Protein AF-A0A316BB80-F1 (afdb_monomer_lite)

Sequence (221 aa):
MFATNPPDEKNSLDGKNSLDEKKSPVTSAFQFRKKRPWKSSCKPVPKMHRQDFELLECNRALTLTGMSWIGNASLWRMGRKNRIGVFAGEQARSNVDSERCQWAIKMGARRQCLVGTFFTRAEQEILRLHLRHGGRAIWLLGRSFPKGFNTDCAKAIYENRLLVVSCFWKSRWGYSTYRYCTQLVSMCAASLVFWSIGENQCTAAVYRKAMAYGIPVALHS

Radius of gyration: 28.87 Å; chains: 1; bounding box: 77×98×39 Å

Foldseek 3Di:
DDDDDDDDDDDDDDDDDDDDDDDDDDPDPPPPPPDDPPPPPPPPDPPDDLVNVVVVQPPCQPDLPLKDKAAACVLSVVGQAQEEEEDEDPPDDPVLLVVLLVVLLVQLLVQGEYEYCCPDPSSVSSVQNSLVSNHAYEHEHLEDDDPDDPPSQVVCRVVRRYMYIYNYHHHDHDPVSRLVSLVVSLVRHQEYEYSDEDPDPSPVVSVVVCVVSVRHYHYHD

Secondary structure (DSSP, 8-state):
------------------------------------------PPPP---HHHHHHHTTT-PPP-TT-EEEE-THHHHS-GGGEEEEE--S---HHHHHHHHHHHHHHHHTT-EEEE---SHHHHHHHHHHHHTT-EEEEEESSSPPS---HHHHHHHHTT-EEEEE----SS--HHHHHHHHHHHHHH-SEEEES-SSS-HHHHHHHHHHHHTT--EEE--

pLDDT: mean 78.37, std 22.59, range [35.31, 98.38]

Structure (mmCIF, N/CA/C/O backbone):
data_AF-A0A316BB80-F1
#
_entry.id   AF-A0A316BB80-F1
#
loop_
_atom_site.group_PDB
_atom_site.id
_atom_site.type_symbol
_atom_site.label_atom_id
_atom_site.label_alt_id
_atom_site.label_comp_id
_atom_site.label_asym_id
_atom_site.label_entity_id
_atom_site.label_seq_id
_atom_site.pdbx_PDB_ins_code
_atom_site.Cartn_x
_atom_site.Cartn_y
_atom_site.Cartn_z
_atom_site.occupancy
_atom_site.B_iso_or_equiv
_atom_site.auth_seq_id
_atom_site.auth_comp_id
_atom_site.auth_asym_id
_atom_site.auth_atom_id
_atom_site.pdbx_PDB_model_num
ATOM 1 N N . MET A 1 1 ? 20.687 69.355 -12.620 1.00 43.12 1 MET A N 1
ATOM 2 C CA . MET A 1 1 ? 21.472 69.886 -11.488 1.00 43.12 1 MET A CA 1
ATOM 3 C C . MET A 1 1 ? 22.697 69.006 -11.331 1.00 43.12 1 MET A C 1
ATOM 5 O O . MET A 1 1 ? 22.547 67.801 -11.187 1.00 43.12 1 MET A O 1
ATOM 9 N N . PHE A 1 2 ? 23.869 69.611 -11.499 1.00 38.78 2 PHE A N 1
ATOM 10 C CA . PHE A 1 2 ? 25.199 69.016 -11.361 1.00 38.78 2 PHE A CA 1
ATOM 11 C C . PHE A 1 2 ? 25.675 69.102 -9.903 1.00 38.78 2 PHE A C 1
ATOM 13 O O . PHE A 1 2 ? 25.360 70.095 -9.253 1.00 38.78 2 PHE A O 1
ATOM 20 N N . ALA A 1 3 ? 26.464 68.120 -9.451 1.00 39.84 3 ALA A N 1
ATOM 21 C CA . ALA A 1 3 ? 27.561 68.243 -8.470 1.00 39.84 3 ALA A CA 1
ATOM 22 C C . ALA A 1 3 ? 28.237 66.852 -8.334 1.00 39.84 3 ALA A C 1
ATOM 24 O O . ALA A 1 3 ? 27.588 65.908 -7.899 1.00 39.84 3 ALA A O 1
ATOM 25 N N . THR A 1 4 ? 29.365 66.568 -9.000 1.00 45.28 4 THR A N 1
ATOM 26 C CA . THR A 1 4 ? 30.777 66.807 -8.589 1.00 45.28 4 THR A CA 1
ATOM 27 C C . THR A 1 4 ? 31.292 65.899 -7.455 1.00 45.28 4 THR A C 1
ATOM 29 O O . THR A 1 4 ? 31.125 66.216 -6.287 1.00 45.28 4 THR A O 1
ATOM 32 N N . ASN A 1 5 ? 31.841 64.739 -7.847 1.00 35.31 5 ASN A N 1
ATOM 33 C CA . ASN A 1 5 ? 33.214 64.197 -7.687 1.00 35.31 5 ASN A CA 1
ATOM 34 C C . ASN A 1 5 ? 34.194 64.636 -6.542 1.00 35.31 5 ASN A C 1
ATOM 36 O O . ASN A 1 5 ? 34.016 65.701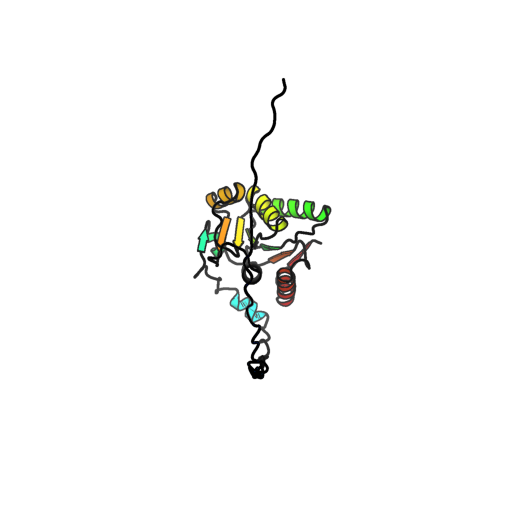 -5.965 1.00 35.31 5 ASN A O 1
ATOM 40 N N . PRO A 1 6 ? 35.236 63.792 -6.265 1.00 71.19 6 PRO A N 1
ATOM 41 C CA . PRO A 1 6 ? 35.902 63.458 -4.976 1.00 71.19 6 PRO A CA 1
ATOM 42 C C . PRO A 1 6 ? 37.197 64.301 -4.741 1.00 71.19 6 PRO A C 1
ATOM 44 O O . PRO A 1 6 ? 37.220 65.361 -5.369 1.00 71.19 6 PRO A O 1
ATOM 47 N N . PRO A 1 7 ? 38.244 63.986 -3.907 1.00 64.19 7 PRO A N 1
ATOM 48 C CA . PRO A 1 7 ? 39.138 62.782 -3.838 1.00 64.19 7 PRO A CA 1
ATOM 49 C C . PRO A 1 7 ? 39.578 62.436 -2.366 1.00 64.19 7 PRO A C 1
ATOM 51 O O . PRO A 1 7 ? 38.964 62.944 -1.438 1.00 64.19 7 PRO A O 1
ATOM 54 N N . ASP A 1 8 ? 40.404 61.437 -2.006 1.00 44.16 8 ASP A N 1
ATOM 55 C CA . ASP A 1 8 ? 41.879 61.295 -2.107 1.00 44.16 8 ASP A CA 1
ATOM 56 C C . ASP A 1 8 ? 42.261 59.845 -1.696 1.00 44.16 8 ASP A C 1
ATOM 58 O O . ASP A 1 8 ? 41.634 59.283 -0.802 1.00 44.16 8 ASP A O 1
ATOM 62 N N . GLU A 1 9 ? 43.101 59.058 -2.380 1.00 44.47 9 GLU A N 1
ATOM 63 C CA . GLU A 1 9 ? 44.535 59.141 -2.740 1.00 44.47 9 GLU A CA 1
ATOM 64 C C . GLU A 1 9 ? 45.534 58.636 -1.665 1.00 44.47 9 GLU A C 1
ATOM 66 O O . GLU A 1 9 ? 45.522 59.084 -0.524 1.00 44.47 9 GLU A O 1
ATOM 71 N N . LYS A 1 10 ? 46.476 57.790 -2.143 1.00 41.59 10 LYS A N 1
ATOM 72 C CA . LYS A 1 10 ? 47.837 57.468 -1.631 1.00 41.59 10 LYS A CA 1
ATOM 73 C C . LYS A 1 10 ? 47.915 56.448 -0.482 1.00 41.59 10 LYS A C 1
ATOM 75 O O . LYS A 1 10 ? 47.310 56.631 0.560 1.00 41.59 10 LYS A O 1
ATOM 80 N N . ASN A 1 11 ? 48.590 55.297 -0.595 1.00 38.69 11 ASN A N 1
ATOM 81 C CA . ASN A 1 11 ? 50.012 54.953 -0.871 1.00 38.69 11 ASN A CA 1
ATOM 82 C C . ASN A 1 11 ? 50.385 53.978 0.284 1.00 38.69 11 ASN A C 1
ATOM 84 O O . ASN A 1 11 ? 49.814 54.096 1.358 1.00 38.69 11 ASN A O 1
ATOM 88 N N . SER A 1 12 ? 51.313 53.027 0.268 1.00 39.22 12 SER A N 1
ATOM 89 C CA . SER A 1 12 ? 52.274 52.473 -0.680 1.00 39.22 12 SER A CA 1
ATOM 90 C C . SER A 1 12 ? 53.026 51.335 0.051 1.00 39.22 12 SER A C 1
ATOM 92 O O . SER A 1 12 ? 53.011 51.302 1.279 1.00 39.22 12 SER A O 1
ATOM 94 N N . LEU A 1 13 ? 53.800 50.557 -0.711 1.00 42.62 13 LEU A N 1
ATOM 95 C CA . LEU A 1 13 ? 55.063 49.889 -0.338 1.00 42.62 13 LEU A CA 1
ATOM 96 C C . LEU A 1 13 ? 55.043 48.572 0.474 1.00 42.62 13 LEU A C 1
ATOM 98 O O . LEU A 1 13 ? 54.680 48.507 1.641 1.00 42.62 13 LEU A O 1
ATOM 102 N N . ASP A 1 14 ? 55.579 47.564 -0.220 1.00 39.38 14 ASP A N 1
ATOM 103 C CA . ASP A 1 14 ? 56.682 46.672 0.153 1.00 39.38 14 ASP A CA 1
ATOM 104 C C . ASP A 1 14 ? 56.599 45.765 1.386 1.00 39.38 14 ASP A C 1
ATOM 106 O O . ASP A 1 14 ? 56.625 46.176 2.540 1.00 39.38 14 ASP A O 1
ATOM 110 N N . GLY A 1 15 ? 56.700 44.464 1.099 1.00 40.84 15 GLY A N 1
ATOM 111 C CA . GLY A 1 15 ? 56.991 43.424 2.077 1.00 40.84 15 GLY A CA 1
ATOM 112 C C . GLY A 1 15 ? 57.358 42.107 1.402 1.00 40.84 15 GLY A C 1
ATOM 113 O O . GLY A 1 15 ? 56.542 41.194 1.323 1.00 40.84 15 GLY A O 1
ATOM 114 N N . LYS A 1 16 ? 58.596 42.011 0.900 1.00 42.38 16 LYS A N 1
ATOM 115 C CA . LYS A 1 16 ? 59.252 40.735 0.573 1.00 42.38 16 LYS A CA 1
ATOM 116 C C . LYS A 1 16 ? 59.253 39.850 1.820 1.00 42.38 16 LYS A C 1
ATOM 118 O O . LYS A 1 16 ? 59.685 40.315 2.866 1.00 42.38 16 LYS A O 1
ATOM 123 N N . ASN A 1 17 ? 58.887 38.576 1.690 1.00 41.69 17 ASN A N 1
ATOM 124 C CA . ASN A 1 17 ? 59.481 37.527 2.514 1.00 41.69 17 ASN A CA 1
ATOM 125 C C . ASN A 1 17 ? 59.495 36.189 1.773 1.00 41.69 17 ASN A C 1
ATOM 127 O O . ASN A 1 17 ? 58.464 35.607 1.441 1.00 41.69 17 ASN A O 1
ATOM 131 N N . SER A 1 18 ? 60.722 35.751 1.511 1.00 45.72 18 SER A N 1
ATOM 132 C CA . SER A 1 18 ? 61.126 34.410 1.123 1.00 45.72 18 SER A CA 1
ATOM 133 C C . SER A 1 18 ? 60.758 33.406 2.209 1.00 45.72 18 SER A C 1
ATOM 135 O O . SER A 1 18 ? 61.084 33.621 3.377 1.00 45.72 18 SER A O 1
ATOM 137 N N . LEU A 1 19 ? 60.166 32.280 1.823 1.00 46.25 19 LEU A N 1
ATOM 138 C CA . LEU A 1 19 ? 60.106 31.090 2.663 1.00 46.25 19 LEU A CA 1
ATOM 139 C C . LEU A 1 19 ? 60.453 29.875 1.810 1.00 46.25 19 LEU A C 1
ATOM 141 O O . LEU A 1 19 ? 59.775 29.548 0.838 1.00 46.25 19 LEU A O 1
ATOM 145 N N . ASP A 1 20 ? 61.573 29.276 2.195 1.00 41.78 20 ASP A N 1
ATOM 146 C CA . ASP A 1 20 ? 62.220 28.130 1.588 1.00 41.78 20 ASP A CA 1
ATOM 147 C C . ASP A 1 20 ? 61.310 26.896 1.537 1.00 41.78 20 ASP A C 1
ATOM 149 O O . ASP A 1 20 ? 60.813 26.403 2.554 1.00 41.78 20 ASP A O 1
ATOM 153 N N . GLU A 1 21 ? 61.173 26.327 0.340 1.00 41.81 21 GLU A N 1
ATOM 154 C CA . GLU A 1 21 ? 60.704 24.961 0.131 1.00 41.81 21 GLU A CA 1
ATOM 155 C C . GLU A 1 21 ? 61.782 23.968 0.605 1.00 41.81 21 GLU A C 1
ATOM 157 O O . GLU A 1 21 ? 62.697 23.604 -0.132 1.00 41.81 21 GLU A O 1
ATOM 162 N N . LYS A 1 22 ? 61.651 23.454 1.832 1.00 41.12 22 LYS A N 1
ATOM 163 C CA . LYS A 1 22 ? 62.273 22.182 2.238 1.00 41.12 22 LYS A CA 1
ATOM 164 C C . LYS A 1 22 ? 61.223 21.071 2.212 1.00 41.12 22 LYS A C 1
ATOM 166 O O . LYS A 1 22 ? 60.573 20.789 3.214 1.00 41.12 22 LYS A O 1
ATOM 171 N N . LYS A 1 23 ? 61.071 20.416 1.057 1.00 40.66 23 LYS A N 1
ATOM 172 C CA . LYS A 1 23 ? 60.400 19.110 0.944 1.00 40.66 23 LYS A CA 1
ATOM 173 C C . LYS A 1 23 ? 61.404 18.003 1.263 1.00 40.66 23 LYS A C 1
ATOM 175 O O . LYS A 1 23 ? 62.216 17.625 0.426 1.00 40.66 23 LYS A O 1
ATOM 180 N N . SER A 1 24 ? 61.339 17.475 2.478 1.00 42.97 24 SER A N 1
ATOM 181 C CA . SER A 1 24 ? 61.897 16.170 2.832 1.00 42.97 24 SER A CA 1
ATOM 182 C C . SER A 1 24 ? 60.957 15.056 2.337 1.00 42.97 24 SER A C 1
ATOM 184 O O . SER A 1 24 ? 59.744 15.146 2.545 1.00 42.97 24 SER A O 1
ATOM 186 N N . PRO A 1 25 ? 61.458 13.989 1.687 1.00 41.28 25 PRO A N 1
ATOM 187 C CA . PRO A 1 25 ? 60.626 12.857 1.312 1.00 41.28 25 PRO A CA 1
ATOM 188 C C . PRO A 1 25 ? 60.468 11.932 2.524 1.00 41.28 25 PRO A C 1
ATOM 190 O O . PRO A 1 25 ? 61.385 11.199 2.887 1.00 41.28 25 PRO A O 1
ATOM 193 N N . VAL A 1 26 ? 59.296 11.953 3.162 1.00 43.31 26 VAL A N 1
ATOM 194 C CA . VAL A 1 26 ? 58.910 10.892 4.100 1.00 43.31 26 VAL A CA 1
ATOM 195 C C . VAL A 1 26 ? 58.380 9.720 3.283 1.00 43.31 26 VAL A C 1
ATOM 197 O O . VAL A 1 26 ? 57.235 9.693 2.831 1.00 43.31 26 VAL A O 1
ATOM 200 N N . THR A 1 27 ? 59.248 8.736 3.092 1.00 44.84 27 THR A N 1
ATOM 201 C CA . THR A 1 27 ? 58.945 7.392 2.606 1.00 44.84 27 THR A CA 1
ATOM 202 C C . THR A 1 27 ? 58.021 6.697 3.613 1.00 44.84 27 THR A C 1
ATOM 204 O O . THR A 1 27 ? 58.472 6.019 4.532 1.00 44.84 27 THR A O 1
ATOM 207 N N . SER A 1 28 ? 56.702 6.862 3.468 1.00 43.31 28 SER A N 1
ATOM 208 C CA . SER A 1 28 ? 55.741 5.983 4.143 1.00 43.31 28 SER A CA 1
ATOM 209 C C . SER A 1 28 ? 55.508 4.756 3.263 1.00 43.31 28 SER A C 1
ATOM 211 O O . SER A 1 28 ? 54.858 4.802 2.218 1.00 43.31 28 SER A O 1
ATOM 213 N N . ALA A 1 29 ? 56.116 3.642 3.661 1.00 41.56 29 ALA A N 1
ATOM 214 C CA . ALA A 1 29 ? 55.850 2.341 3.078 1.00 41.56 29 ALA A CA 1
ATOM 215 C C . ALA A 1 29 ? 54.386 1.968 3.363 1.00 41.56 29 ALA A C 1
ATOM 217 O O . ALA A 1 29 ? 54.036 1.514 4.454 1.00 41.56 29 ALA A O 1
ATOM 218 N N . PHE A 1 30 ? 53.517 2.175 2.372 1.00 39.50 30 PHE A N 1
ATOM 219 C CA . PHE A 1 30 ? 52.158 1.646 2.352 1.00 39.50 30 PHE A CA 1
ATOM 220 C C . PHE A 1 30 ? 52.239 0.114 2.323 1.00 39.50 30 PHE A C 1
ATOM 222 O O . PHE A 1 30 ? 52.341 -0.516 1.270 1.00 39.50 30 PHE A O 1
ATOM 229 N N . GLN A 1 31 ? 52.215 -0.508 3.502 1.00 43.34 31 GLN A N 1
ATOM 230 C CA . GLN A 1 31 ? 52.018 -1.945 3.618 1.00 43.34 31 GLN A CA 1
ATOM 231 C C . GLN A 1 31 ? 50.625 -2.284 3.079 1.00 43.34 31 GLN A C 1
ATOM 233 O O . GLN A 1 31 ? 49.603 -2.070 3.735 1.00 43.34 31 GLN A O 1
ATOM 238 N N . PHE A 1 32 ? 50.590 -2.833 1.866 1.00 41.69 32 PHE A N 1
ATOM 239 C CA . PHE A 1 32 ? 49.432 -3.511 1.298 1.00 41.69 32 PHE A CA 1
ATOM 240 C C . PHE A 1 32 ? 48.991 -4.628 2.257 1.00 41.69 32 PHE A C 1
ATOM 242 O O . PHE A 1 32 ? 49.492 -5.754 2.222 1.00 41.69 32 PHE A O 1
ATOM 249 N N . ARG A 1 33 ? 48.022 -4.334 3.132 1.00 46.16 33 ARG A N 1
ATOM 250 C CA . ARG A 1 33 ? 47.279 -5.370 3.854 1.00 46.16 33 ARG A CA 1
ATOM 251 C C . ARG A 1 33 ? 46.564 -6.223 2.810 1.00 46.16 33 ARG A C 1
ATOM 253 O O . ARG A 1 33 ? 45.557 -5.805 2.239 1.00 46.16 33 ARG A O 1
ATOM 260 N N . LYS A 1 34 ? 47.095 -7.424 2.564 1.00 45.09 34 LYS A N 1
ATOM 261 C CA . LYS A 1 34 ? 46.459 -8.475 1.760 1.00 45.09 34 LYS A CA 1
ATOM 262 C C . LYS A 1 34 ? 45.016 -8.651 2.248 1.00 45.09 34 LYS A C 1
ATOM 264 O O . LYS A 1 34 ? 44.783 -9.144 3.353 1.00 45.09 34 LYS A O 1
ATOM 269 N N . LYS A 1 35 ? 44.044 -8.208 1.441 1.00 47.38 35 LYS A N 1
ATOM 270 C CA . LYS A 1 35 ? 42.618 -8.451 1.679 1.00 47.38 35 LYS A CA 1
ATOM 271 C C . LYS A 1 35 ? 42.420 -9.964 1.709 1.00 47.38 35 LYS A C 1
ATOM 273 O O . LYS A 1 35 ? 42.640 -10.632 0.702 1.00 47.38 35 LYS A O 1
ATOM 278 N N . ARG A 1 36 ? 42.041 -10.513 2.867 1.00 44.31 36 ARG A N 1
ATOM 279 C CA . ARG A 1 36 ? 41.636 -11.919 2.955 1.00 44.31 36 ARG A CA 1
ATOM 280 C C . ARG A 1 36 ? 40.423 -12.104 2.033 1.00 44.31 36 ARG A C 1
ATOM 282 O O . ARG A 1 36 ? 39.475 -11.325 2.165 1.00 44.31 36 ARG A O 1
ATOM 289 N N . PRO A 1 37 ? 40.427 -13.078 1.110 1.00 44.72 37 PRO A N 1
ATOM 290 C CA . PRO A 1 37 ? 39.260 -13.352 0.290 1.00 44.72 37 PRO A CA 1
ATOM 291 C C . PRO A 1 37 ? 38.105 -13.739 1.213 1.00 44.72 37 PRO A C 1
ATOM 293 O O . PRO A 1 37 ? 38.228 -14.640 2.047 1.00 44.72 37 PRO A O 1
ATOM 296 N N . TRP A 1 38 ? 36.994 -13.015 1.094 1.00 42.03 38 TRP A N 1
ATOM 297 C CA . TRP A 1 38 ? 35.756 -13.323 1.795 1.00 42.03 38 TRP A CA 1
ATOM 298 C C . TRP A 1 38 ? 35.252 -14.660 1.239 1.00 42.03 38 TRP A C 1
ATOM 300 O O . TRP A 1 38 ? 34.660 -14.717 0.163 1.00 42.03 38 TRP A O 1
ATOM 310 N N . LYS A 1 39 ? 35.548 -15.763 1.936 1.00 43.81 39 LYS A N 1
ATOM 311 C CA . LYS A 1 39 ? 34.924 -17.058 1.661 1.00 43.81 39 LYS A CA 1
ATOM 312 C C . LYS A 1 39 ? 33.457 -16.935 2.063 1.00 43.81 39 LYS A C 1
ATOM 314 O O . LYS A 1 39 ? 33.102 -17.133 3.221 1.00 43.81 39 LYS A O 1
ATOM 319 N N . SER A 1 40 ? 32.620 -16.561 1.097 1.00 50.00 40 SER A N 1
ATOM 320 C CA . SER A 1 40 ? 31.177 -16.756 1.175 1.00 50.00 40 SER A CA 1
ATOM 321 C C . SER A 1 40 ? 30.943 -18.222 1.514 1.00 50.00 40 SER A C 1
ATOM 323 O O . SER A 1 40 ? 31.221 -19.101 0.696 1.00 50.00 40 SER A O 1
ATOM 325 N N . SER A 1 41 ? 30.476 -18.504 2.730 1.00 42.66 41 SER A N 1
ATOM 326 C CA . SER A 1 41 ? 29.907 -19.813 3.019 1.00 42.66 41 SER A CA 1
ATOM 327 C C . SER A 1 41 ? 28.598 -19.895 2.239 1.00 42.66 41 SER A C 1
ATOM 329 O O . SER A 1 41 ? 27.531 -19.533 2.729 1.00 42.66 41 SER A O 1
ATOM 331 N N . CYS A 1 42 ? 28.689 -20.313 0.976 1.00 43.88 42 CYS A N 1
ATOM 332 C CA . CYS A 1 42 ? 27.548 -20.746 0.187 1.00 43.88 42 CYS A CA 1
ATOM 333 C C . CYS A 1 42 ? 27.027 -22.042 0.813 1.00 43.88 42 CYS A C 1
ATOM 335 O O . CYS A 1 42 ? 27.189 -23.126 0.261 1.00 43.88 42 CYS A O 1
ATOM 337 N N . LYS A 1 43 ? 26.442 -21.945 2.012 1.00 37.19 43 LYS A N 1
ATOM 338 C CA . LYS A 1 43 ? 25.550 -22.986 2.494 1.00 37.19 43 LYS A CA 1
ATOM 339 C C . LYS A 1 43 ? 24.401 -23.031 1.484 1.00 37.19 43 LYS A C 1
ATOM 341 O O . LYS A 1 43 ? 23.842 -21.968 1.192 1.00 37.19 43 LYS A O 1
ATOM 346 N N . PRO A 1 44 ? 24.078 -24.198 0.904 1.00 42.16 44 PRO A N 1
ATOM 347 C CA . PRO A 1 44 ? 22.926 -24.307 0.027 1.00 42.16 44 PRO A CA 1
ATOM 348 C C . PRO A 1 44 ? 21.705 -23.812 0.800 1.00 42.16 44 PRO A C 1
ATOM 350 O O . PRO A 1 44 ? 21.464 -24.232 1.933 1.00 42.16 44 PRO A O 1
ATOM 353 N N . VAL A 1 45 ? 20.981 -22.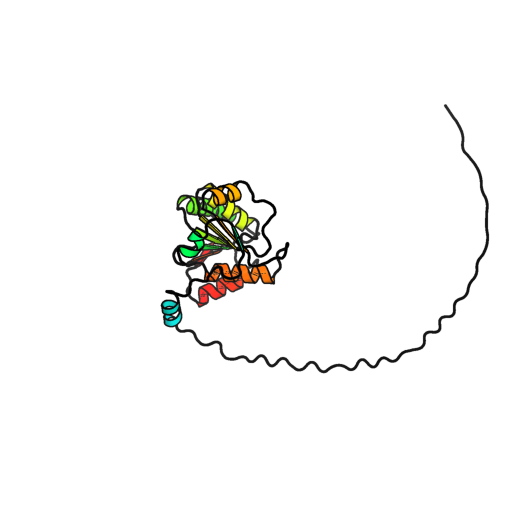859 0.210 1.00 47.03 45 VAL A N 1
ATOM 354 C CA . VAL A 1 45 ? 19.704 -22.402 0.758 1.00 47.03 45 VAL A CA 1
ATOM 355 C C . VAL A 1 45 ? 18.820 -23.647 0.851 1.00 47.03 45 VAL A C 1
ATOM 357 O O . VAL A 1 45 ? 18.670 -24.326 -0.170 1.00 47.03 45 VAL A O 1
ATOM 360 N N . PRO A 1 46 ? 18.287 -23.994 2.036 1.00 42.47 46 PRO A N 1
ATOM 361 C CA . PRO A 1 46 ? 17.415 -25.148 2.172 1.00 42.47 46 PRO A CA 1
ATOM 362 C C . PRO A 1 46 ? 16.303 -25.055 1.129 1.00 42.47 46 PRO A C 1
ATOM 364 O O . PRO A 1 46 ? 15.653 -24.013 1.010 1.00 42.47 46 PRO A O 1
ATOM 367 N N . LYS A 1 47 ? 16.112 -26.120 0.345 1.00 46.44 47 LYS A N 1
ATOM 368 C CA . LYS A 1 47 ? 14.952 -26.238 -0.540 1.00 46.44 47 LYS A CA 1
ATOM 369 C C . LYS A 1 47 ? 13.725 -26.343 0.362 1.00 46.44 47 LYS A C 1
ATOM 371 O O . LYS A 1 47 ? 13.403 -27.423 0.838 1.00 46.44 47 LYS A O 1
ATOM 376 N N . MET A 1 48 ? 13.107 -25.204 0.665 1.00 38.88 48 MET A N 1
ATOM 377 C CA . MET A 1 48 ? 11.860 -25.157 1.422 1.00 38.88 48 MET A CA 1
ATOM 378 C C . MET A 1 48 ? 10.780 -25.862 0.606 1.00 38.88 48 MET A C 1
ATOM 380 O O . MET A 1 48 ? 10.511 -25.466 -0.532 1.00 38.88 48 MET A O 1
ATOM 384 N N . HIS A 1 49 ? 10.182 -26.908 1.173 1.00 46.16 49 HIS A N 1
ATOM 385 C CA . HIS A 1 49 ? 9.055 -27.577 0.547 1.00 46.16 49 HIS A CA 1
ATOM 386 C C . HIS A 1 49 ? 7.820 -26.673 0.636 1.00 46.16 49 HIS A C 1
ATOM 388 O O . HIS A 1 49 ? 7.606 -25.963 1.615 1.00 46.16 49 HIS A O 1
ATOM 394 N N . ARG A 1 50 ? 6.974 -26.703 -0.400 1.00 47.22 50 ARG A N 1
ATOM 395 C CA . ARG A 1 50 ? 5.716 -25.935 -0.475 1.00 47.22 50 ARG A CA 1
ATOM 396 C C . ARG A 1 50 ? 4.811 -26.156 0.750 1.00 47.22 50 ARG A C 1
ATOM 398 O O . ARG A 1 50 ? 4.164 -25.221 1.205 1.00 47.22 50 ARG A O 1
ATOM 405 N N . GLN A 1 51 ? 4.841 -27.362 1.317 1.00 42.38 51 GLN A N 1
ATOM 406 C CA . GLN A 1 51 ? 4.100 -27.730 2.527 1.00 42.38 51 GLN A CA 1
ATOM 407 C C . GLN A 1 51 ? 4.628 -27.032 3.791 1.00 42.38 51 GLN A C 1
ATOM 409 O O . GLN A 1 51 ? 3.837 -26.684 4.664 1.00 42.38 51 GLN A O 1
ATOM 414 N N . ASP A 1 52 ? 5.928 -26.730 3.864 1.00 43.06 52 ASP A N 1
ATOM 415 C CA . ASP A 1 52 ? 6.502 -25.963 4.977 1.00 43.06 52 ASP A CA 1
ATOM 416 C C . ASP A 1 52 ? 6.025 -24.506 4.948 1.00 43.06 52 ASP A C 1
ATOM 418 O O . ASP A 1 52 ? 5.890 -23.871 5.991 1.00 43.06 52 ASP A O 1
ATOM 422 N N . PHE A 1 53 ? 5.740 -23.970 3.755 1.00 44.50 53 PHE A N 1
ATOM 423 C CA . PHE A 1 53 ? 5.168 -22.634 3.592 1.00 44.50 53 PHE A CA 1
ATOM 424 C C . PHE A 1 53 ? 3.715 -22.595 4.084 1.00 44.50 53 PHE A C 1
ATOM 426 O O . PHE A 1 53 ? 3.354 -21.700 4.843 1.00 44.50 53 PHE A O 1
ATOM 433 N N . GLU A 1 54 ? 2.906 -23.595 3.724 1.00 41.22 54 GLU A N 1
ATOM 434 C CA . GLU A 1 54 ? 1.489 -23.679 4.107 1.00 41.22 54 GLU A CA 1
ATOM 435 C C . GLU A 1 54 ? 1.289 -23.988 5.608 1.00 41.22 54 GLU A C 1
ATOM 437 O O . GLU A 1 54 ? 0.372 -23.448 6.226 1.00 41.22 54 GLU A O 1
ATOM 442 N N . LEU A 1 55 ? 2.174 -24.770 6.243 1.00 38.56 55 LEU A N 1
ATOM 443 C CA . LEU A 1 55 ? 2.104 -25.067 7.686 1.00 38.56 55 LEU A CA 1
ATOM 444 C C . LEU A 1 55 ? 2.636 -23.929 8.583 1.00 38.56 55 LEU A C 1
ATOM 446 O O . LEU A 1 55 ? 2.172 -23.766 9.714 1.00 38.56 55 LEU A O 1
ATOM 450 N N . LEU A 1 56 ? 3.552 -23.084 8.093 1.00 42.25 56 LEU A N 1
ATOM 451 C CA . LEU A 1 56 ? 4.000 -21.870 8.802 1.00 42.25 56 LEU A CA 1
ATOM 452 C C . LEU A 1 56 ? 3.008 -20.699 8.698 1.00 42.25 56 LEU A C 1
ATOM 454 O O . LEU A 1 56 ? 3.084 -19.757 9.494 1.00 42.25 56 LEU A O 1
ATOM 458 N N . GLU A 1 57 ? 2.066 -20.755 7.754 1.00 47.50 57 GLU A N 1
ATOM 459 C CA . GLU A 1 57 ? 1.102 -19.685 7.471 1.00 47.50 57 GLU A CA 1
ATOM 460 C C . GLU A 1 57 ? 0.034 -19.477 8.559 1.00 47.50 57 GLU A C 1
ATOM 462 O O . GLU A 1 57 ? -0.687 -18.475 8.515 1.00 47.50 57 GLU A O 1
ATOM 467 N N . CYS A 1 58 ? -0.036 -20.342 9.579 1.00 38.97 58 CYS A N 1
ATOM 468 C CA . CYS A 1 58 ? -1.087 -20.266 10.594 1.00 38.97 58 CYS A CA 1
ATOM 469 C C . CYS A 1 58 ? -0.753 -19.543 11.910 1.00 38.97 58 CYS A C 1
ATOM 471 O O . CYS A 1 58 ? -1.712 -19.141 12.551 1.00 38.97 58 CYS A O 1
ATOM 473 N N . ASN A 1 59 ? 0.500 -19.311 12.345 1.00 40.28 59 ASN A N 1
ATOM 474 C CA . ASN A 1 59 ? 0.702 -18.774 13.717 1.00 40.28 59 ASN A CA 1
ATOM 475 C C . ASN A 1 59 ? 1.928 -17.889 14.006 1.00 40.28 59 ASN A C 1
ATOM 477 O O . ASN A 1 59 ? 2.106 -17.459 15.144 1.00 40.28 59 ASN A O 1
ATOM 481 N N . ARG A 1 60 ? 2.757 -17.523 13.023 1.00 46.41 60 ARG A N 1
ATOM 482 C CA . ARG A 1 60 ? 3.759 -16.456 13.226 1.00 46.41 60 ARG A CA 1
ATOM 483 C C . ARG A 1 60 ? 3.347 -15.203 12.476 1.00 46.41 60 ARG A C 1
ATOM 485 O O . ARG A 1 60 ? 3.993 -14.793 11.516 1.00 46.41 60 ARG A O 1
ATOM 492 N N . ALA A 1 61 ? 2.242 -14.596 12.911 1.00 54.28 61 ALA A N 1
ATOM 493 C CA . ALA A 1 61 ? 1.951 -13.219 12.541 1.00 54.28 61 ALA A CA 1
ATOM 494 C C . ALA A 1 61 ? 3.194 -12.387 12.884 1.00 54.28 61 ALA A C 1
ATOM 496 O O . ALA A 1 61 ? 3.617 -12.379 14.038 1.00 54.28 61 ALA A O 1
ATOM 497 N N . LEU A 1 62 ? 3.8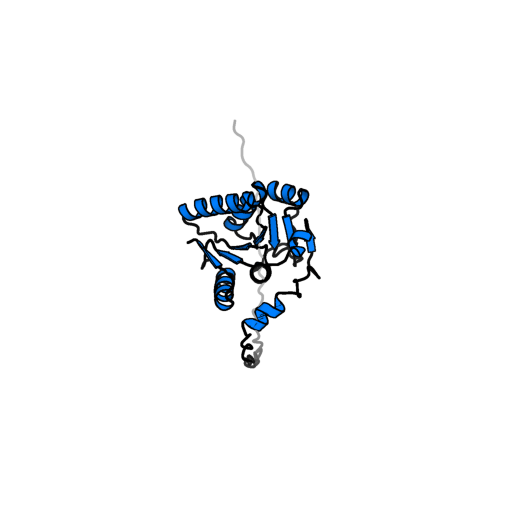10 -11.738 11.888 1.00 62.31 62 LEU A N 1
ATOM 498 C CA . LEU A 1 62 ? 4.821 -10.712 12.145 1.00 62.31 62 LEU A CA 1
ATOM 499 C C . LEU A 1 62 ? 4.232 -9.787 13.208 1.00 62.31 62 LEU A C 1
ATOM 501 O O . LEU A 1 62 ? 3.168 -9.221 12.981 1.00 62.31 62 LEU A O 1
ATOM 505 N N . THR A 1 63 ? 4.833 -9.693 14.385 1.00 75.00 63 THR A N 1
ATOM 506 C CA . THR A 1 63 ? 4.353 -8.784 15.425 1.00 75.00 63 THR A CA 1
ATOM 507 C C . THR A 1 63 ? 4.918 -7.394 15.154 1.00 75.00 63 THR A C 1
ATOM 509 O O . THR A 1 63 ? 5.991 -7.251 14.573 1.00 75.00 63 THR A O 1
ATOM 512 N N . LEU A 1 64 ? 4.222 -6.346 15.597 1.00 79.06 64 LEU A N 1
ATOM 513 C CA . LEU A 1 64 ? 4.734 -4.967 15.538 1.00 79.06 64 LEU A CA 1
ATOM 514 C C . LEU A 1 64 ? 5.822 -4.699 16.603 1.00 79.06 64 LEU A C 1
ATOM 516 O O . LEU A 1 64 ? 6.043 -3.558 17.003 1.00 79.06 64 LEU A O 1
ATOM 520 N N . THR A 1 65 ? 6.493 -5.740 17.105 1.00 78.56 65 THR A N 1
ATOM 521 C CA . THR A 1 65 ? 7.500 -5.624 18.163 1.00 78.56 65 THR A CA 1
ATOM 522 C C . THR A 1 65 ? 8.701 -4.831 17.649 1.00 78.56 65 THR A C 1
ATOM 524 O O . THR A 1 65 ? 9.292 -5.182 16.630 1.00 78.56 65 THR A O 1
ATOM 527 N N . GLY A 1 66 ? 9.065 -3.756 18.352 1.00 81.88 66 GLY A N 1
ATOM 528 C CA . GLY A 1 66 ? 10.170 -2.875 17.958 1.00 81.88 66 GLY A CA 1
ATOM 529 C C . GLY A 1 66 ? 9.846 -1.910 16.811 1.00 81.88 66 GLY A C 1
ATOM 530 O O . GLY A 1 66 ? 10.759 -1.280 16.281 1.00 81.88 66 GLY A O 1
ATOM 531 N N . MET A 1 67 ? 8.572 -1.780 16.423 1.00 89.50 67 MET A N 1
ATOM 532 C CA . MET A 1 67 ? 8.115 -0.830 15.407 1.00 89.50 67 MET A CA 1
ATOM 533 C C . MET A 1 67 ? 7.238 0.248 16.039 1.00 89.50 67 MET A C 1
ATOM 535 O O . MET A 1 67 ? 6.348 -0.046 16.837 1.00 89.50 67 MET A O 1
ATOM 539 N N . SER A 1 68 ? 7.442 1.495 15.630 1.00 92.75 68 SER A N 1
ATOM 540 C CA . SER A 1 68 ? 6.543 2.591 15.984 1.00 92.75 68 SER A CA 1
ATOM 541 C C . SER A 1 68 ? 5.378 2.615 14.998 1.00 92.75 68 SER A C 1
ATOM 543 O O . SER A 1 68 ? 5.573 2.400 13.799 1.00 92.75 68 SER A O 1
ATOM 545 N N . TRP A 1 69 ? 4.161 2.902 15.460 1.00 95.19 69 TRP A N 1
ATOM 546 C CA . TRP A 1 69 ? 2.987 2.965 14.587 1.00 95.19 69 TRP A CA 1
ATOM 547 C C . TRP A 1 69 ? 2.003 4.069 14.993 1.00 95.19 69 TRP A C 1
ATOM 549 O O . TRP A 1 69 ? 1.982 4.506 16.139 1.00 95.19 69 TRP A O 1
ATOM 559 N N . ILE A 1 70 ? 1.195 4.513 14.028 1.00 94.62 70 ILE A N 1
ATOM 560 C CA . ILE A 1 70 ? 0.090 5.468 14.193 1.00 94.62 70 ILE A CA 1
ATOM 561 C C . ILE A 1 70 ? -1.139 4.908 13.471 1.00 94.62 70 ILE A C 1
ATOM 563 O O . ILE A 1 70 ? -1.023 4.412 12.349 1.00 94.62 70 ILE A O 1
ATOM 567 N N . GLY A 1 71 ? -2.319 5.014 14.081 1.00 94.88 71 GLY A N 1
ATOM 568 C CA . GLY A 1 71 ? -3.589 4.604 13.474 1.00 94.88 71 GLY A CA 1
ATOM 569 C C . GLY A 1 71 ? -4.062 3.217 13.913 1.00 94.88 71 GLY A C 1
ATOM 570 O O . GLY A 1 71 ? -3.803 2.785 15.031 1.00 94.88 71 GLY A O 1
ATOM 571 N N . ASN A 1 72 ? -4.803 2.506 13.062 1.00 94.25 72 ASN A N 1
ATOM 572 C CA . ASN A 1 72 ? -5.535 1.315 13.500 1.00 94.25 72 ASN A CA 1
ATOM 573 C C . ASN A 1 72 ? -4.702 0.018 13.436 1.00 94.25 72 ASN A C 1
ATOM 575 O O . ASN A 1 72 ? -4.642 -0.659 12.406 1.00 94.25 72 ASN A O 1
ATOM 579 N N . ALA A 1 73 ? -4.145 -0.404 14.574 1.00 93.38 73 ALA A N 1
ATOM 580 C CA . ALA A 1 73 ? -3.380 -1.649 14.693 1.00 93.38 73 ALA A CA 1
ATOM 581 C C . ALA A 1 73 ? -4.192 -2.931 14.393 1.00 93.38 73 ALA A C 1
ATOM 583 O O . ALA A 1 73 ? -3.608 -3.987 14.141 1.00 93.38 73 ALA A O 1
ATOM 584 N N . SER A 1 74 ? -5.533 -2.890 14.383 1.00 92.44 74 SER A N 1
ATOM 585 C CA . SER A 1 74 ? -6.337 -4.058 13.973 1.00 92.44 74 SER A CA 1
ATOM 586 C C . SER A 1 74 ? -6.139 -4.425 12.497 1.00 92.44 74 SER A C 1
ATOM 588 O O . SER A 1 74 ? -6.211 -5.606 12.160 1.00 92.44 74 SER A O 1
ATOM 590 N N . LEU A 1 75 ? -5.758 -3.466 11.639 1.00 93.19 75 LEU A N 1
ATOM 591 C CA . LEU A 1 75 ? -5.387 -3.732 10.243 1.00 93.19 75 LEU A CA 1
ATOM 592 C C . LEU A 1 75 ? -4.174 -4.670 10.159 1.00 93.19 75 LEU A C 1
ATOM 594 O O . LEU A 1 75 ? -4.092 -5.534 9.286 1.00 93.19 75 LEU A O 1
ATOM 598 N N . TRP A 1 76 ? -3.263 -4.580 11.129 1.00 92.00 76 TRP A N 1
ATOM 599 C CA . TRP A 1 76 ? -2.137 -5.501 11.258 1.00 92.00 76 TRP A CA 1
ATOM 600 C C . TRP A 1 76 ? -2.514 -6.862 11.867 1.00 92.00 76 TRP A C 1
ATOM 602 O O . TRP A 1 76 ? -1.844 -7.865 11.621 1.00 92.00 76 TRP A O 1
ATOM 612 N N . ARG A 1 77 ? -3.619 -6.945 12.609 1.00 89.69 77 ARG A N 1
ATOM 613 C CA . ARG A 1 77 ? -4.084 -8.200 13.225 1.00 89.69 77 ARG A CA 1
ATOM 614 C C . ARG A 1 77 ? -5.038 -9.006 12.348 1.00 89.69 77 ARG A C 1
ATOM 616 O O . ARG A 1 77 ? -5.138 -10.208 12.537 1.00 89.69 77 ARG A O 1
ATOM 623 N N . MET A 1 78 ? -5.654 -8.396 11.334 1.00 85.06 78 MET A N 1
ATOM 624 C CA . MET A 1 78 ? -6.620 -9.060 10.440 1.00 85.06 78 MET A CA 1
ATOM 625 C C . MET A 1 78 ? -6.050 -10.189 9.552 1.00 85.06 78 MET A C 1
ATOM 627 O O . MET A 1 78 ? -6.774 -10.752 8.734 1.00 85.06 78 MET A O 1
ATOM 631 N N . GLY A 1 79 ? -4.758 -10.504 9.679 1.00 83.31 79 GLY A N 1
ATOM 632 C CA . GLY A 1 79 ? -4.083 -11.564 8.935 1.00 83.31 79 GLY A CA 1
ATOM 633 C C . GLY A 1 79 ? -3.661 -11.178 7.514 1.00 83.31 79 GLY A C 1
ATOM 634 O O . GLY A 1 79 ? -4.152 -10.221 6.913 1.00 83.31 79 GLY A O 1
ATOM 635 N N . ARG A 1 80 ? -2.723 -11.959 6.967 1.00 88.00 80 ARG A N 1
ATOM 636 C CA . ARG A 1 80 ? -2.143 -11.769 5.625 1.00 88.00 80 ARG A CA 1
ATOM 637 C C . ARG A 1 80 ? -3.175 -11.920 4.502 1.00 88.00 80 ARG A C 1
ATOM 639 O O . ARG A 1 80 ? -3.118 -11.175 3.530 1.00 88.00 80 ARG A O 1
ATOM 646 N N . LYS A 1 81 ? -4.138 -12.837 4.660 1.00 89.69 81 LYS A N 1
ATOM 647 C CA . LYS A 1 81 ? -5.159 -13.199 3.652 1.00 89.69 81 LYS A CA 1
ATOM 648 C C . LYS A 1 81 ? -6.015 -12.022 3.168 1.00 89.69 81 LYS A C 1
ATOM 650 O O . LYS A 1 81 ? -6.519 -12.058 2.056 1.00 89.69 81 LYS A O 1
ATOM 655 N N . ASN A 1 82 ? -6.128 -10.966 3.971 1.00 91.75 82 ASN A N 1
ATOM 656 C CA . ASN A 1 82 ? -6.968 -9.802 3.682 1.00 91.75 82 ASN A CA 1
ATOM 657 C C . ASN A 1 82 ? -6.198 -8.613 3.084 1.00 91.75 82 ASN A C 1
ATOM 659 O O . ASN A 1 82 ? -6.718 -7.499 3.071 1.00 91.75 82 ASN A O 1
ATOM 663 N N . ARG A 1 83 ? -4.944 -8.814 2.656 1.00 96.12 83 ARG A N 1
ATOM 664 C CA . ARG A 1 83 ? -4.028 -7.734 2.268 1.00 96.12 83 ARG A CA 1
ATOM 665 C C . ARG A 1 83 ? -3.493 -7.899 0.859 1.00 96.12 83 ARG A C 1
ATOM 667 O O . ARG A 1 83 ? -3.016 -8.975 0.493 1.00 96.12 83 ARG A O 1
ATOM 674 N N . ILE A 1 84 ? -3.482 -6.788 0.133 1.00 97.88 84 ILE A N 1
ATOM 675 C CA . ILE A 1 84 ? -2.938 -6.682 -1.219 1.00 97.88 84 ILE A CA 1
ATOM 676 C C . ILE A 1 84 ? -1.709 -5.776 -1.163 1.00 97.88 84 ILE A C 1
ATOM 678 O O . ILE A 1 84 ? -1.810 -4.610 -0.788 1.00 97.88 84 ILE A O 1
ATOM 682 N N . GLY A 1 85 ? -0.545 -6.315 -1.509 1.00 97.75 85 GLY A N 1
ATOM 683 C CA . GLY A 1 85 ? 0.694 -5.558 -1.623 1.00 97.75 85 GLY A CA 1
ATOM 684 C C . GLY A 1 85 ? 0.707 -4.782 -2.932 1.00 97.75 85 GLY A C 1
ATOM 685 O O . GLY A 1 85 ? 0.375 -5.349 -3.968 1.00 97.75 85 GLY A O 1
ATOM 686 N N . VAL A 1 86 ? 1.070 -3.504 -2.903 1.00 97.06 86 VAL A N 1
ATOM 687 C CA . VAL A 1 86 ? 1.014 -2.644 -4.093 1.00 97.06 86 VAL A CA 1
ATOM 688 C C . VAL A 1 86 ? 2.360 -1.997 -4.357 1.00 97.06 86 VAL A C 1
ATOM 690 O O . VAL A 1 86 ? 2.960 -1.426 -3.446 1.00 97.06 86 VAL A O 1
ATOM 693 N N . PHE A 1 87 ? 2.782 -2.056 -5.620 1.00 95.31 87 PHE A N 1
ATOM 694 C CA . PHE A 1 87 ? 3.979 -1.396 -6.123 1.00 95.31 87 PHE A CA 1
ATOM 695 C C . PHE A 1 87 ? 3.686 -0.648 -7.424 1.00 95.31 87 PHE A C 1
ATOM 697 O O . PHE A 1 87 ? 3.030 -1.184 -8.323 1.00 95.31 87 PHE A O 1
ATOM 704 N N . ALA A 1 88 ? 4.198 0.576 -7.541 1.00 92.94 88 ALA A N 1
ATOM 705 C CA . ALA A 1 88 ? 4.084 1.382 -8.756 1.00 92.94 88 ALA A CA 1
ATOM 706 C C . ALA A 1 88 ? 5.354 2.213 -9.002 1.00 92.94 88 ALA A C 1
ATOM 708 O O . ALA A 1 88 ? 5.934 2.779 -8.073 1.00 92.94 88 ALA A O 1
ATOM 709 N N . GLY A 1 89 ? 5.784 2.264 -10.261 1.00 85.88 89 GLY A N 1
ATOM 710 C CA . GLY A 1 89 ? 6.890 3.099 -10.734 1.00 85.88 89 GLY A CA 1
ATOM 711 C C . GLY A 1 89 ? 6.412 4.470 -11.214 1.00 85.88 89 GLY A C 1
ATOM 712 O O . GLY A 1 89 ? 5.209 4.694 -11.335 1.00 85.88 89 GLY A O 1
ATOM 713 N N . GLU A 1 90 ? 7.350 5.380 -11.465 1.00 77.06 90 GLU A N 1
ATOM 714 C CA . GLU A 1 90 ? 7.071 6.733 -11.961 1.00 77.06 90 GLU A CA 1
ATOM 715 C C . GLU A 1 90 ? 6.939 6.807 -13.482 1.00 77.06 90 GLU A C 1
ATOM 717 O O . GLU A 1 90 ? 6.334 7.750 -13.990 1.00 77.06 90 GLU A O 1
ATOM 722 N N . GLN A 1 91 ? 7.480 5.840 -14.227 1.00 67.31 91 GLN A N 1
ATOM 723 C CA . GLN A 1 91 ? 7.351 5.807 -15.684 1.00 67.31 91 GLN A CA 1
ATOM 724 C C . GLN A 1 91 ? 6.070 5.081 -16.089 1.00 67.31 91 GLN A C 1
ATOM 726 O O . GLN A 1 91 ? 6.093 3.989 -16.654 1.00 67.31 91 GLN A O 1
ATOM 731 N N . ALA A 1 92 ? 4.927 5.701 -15.823 1.00 57.00 92 ALA A N 1
ATOM 732 C CA . ALA A 1 92 ? 3.679 5.259 -16.418 1.00 57.00 92 ALA A CA 1
ATOM 733 C C . ALA A 1 92 ? 3.472 5.945 -17.776 1.00 57.00 92 ALA A C 1
ATOM 735 O O . ALA A 1 92 ? 3.619 7.158 -17.922 1.00 57.00 92 ALA A O 1
ATOM 736 N N . ARG A 1 93 ? 3.131 5.153 -18.797 1.00 61.69 93 ARG A N 1
ATOM 737 C CA . ARG A 1 93 ? 2.555 5.674 -20.044 1.00 61.69 93 ARG A CA 1
ATOM 738 C C . ARG A 1 93 ? 1.149 6.193 -19.724 1.00 61.69 93 ARG A C 1
ATOM 740 O O . ARG A 1 93 ? 0.461 5.588 -18.908 1.00 61.69 93 ARG A O 1
ATOM 747 N N . SER A 1 94 ? 0.698 7.261 -20.381 1.00 63.06 94 SER A N 1
ATOM 748 C CA . SER A 1 94 ? -0.562 7.967 -20.065 1.00 63.06 94 SER A CA 1
ATOM 749 C C . SER A 1 94 ? -1.796 7.064 -19.881 1.00 63.06 94 SER A C 1
ATOM 751 O O . SER A 1 94 ? -2.636 7.338 -19.027 1.00 63.06 94 SER A O 1
ATOM 753 N N . ASN A 1 95 ? -1.906 5.961 -20.631 1.00 65.50 95 ASN A N 1
ATOM 754 C CA . ASN A 1 95 ? -3.014 5.007 -20.489 1.00 65.50 95 ASN A CA 1
ATOM 755 C C . ASN A 1 95 ? -2.952 4.197 -19.179 1.00 65.50 95 ASN A C 1
ATOM 757 O O . ASN A 1 95 ? -3.985 3.967 -18.550 1.00 65.50 95 ASN A O 1
ATOM 761 N N . VAL A 1 96 ? -1.748 3.830 -18.726 1.00 72.81 96 VAL A N 1
ATOM 762 C CA . VAL A 1 96 ? -1.516 3.069 -17.485 1.00 72.81 96 VAL A CA 1
ATOM 763 C C . VAL A 1 96 ? -1.895 3.900 -16.255 1.00 72.81 96 VAL A C 1
ATOM 765 O O . VAL A 1 96 ? -2.380 3.357 -15.262 1.00 72.81 96 VAL A O 1
ATOM 768 N N . ASP A 1 97 ? -1.749 5.226 -16.323 1.00 82.38 97 ASP A N 1
ATOM 769 C CA . ASP A 1 97 ? -2.152 6.122 -15.235 1.00 82.38 97 ASP A CA 1
ATOM 770 C C . ASP A 1 97 ? -3.668 6.107 -14.994 1.00 82.38 97 ASP A C 1
ATOM 772 O O . ASP A 1 97 ? -4.112 6.043 -13.843 1.00 82.38 97 ASP A O 1
ATOM 776 N N . SER A 1 98 ? -4.472 6.114 -16.063 1.00 88.38 98 SER A N 1
ATOM 777 C CA . SER A 1 98 ? -5.937 6.072 -15.956 1.00 88.38 98 SER A CA 1
ATOM 778 C C . SER A 1 98 ? -6.419 4.755 -15.342 1.00 88.38 98 SER A C 1
ATOM 780 O O . SER A 1 98 ? -7.199 4.758 -14.384 1.00 88.38 98 SER A O 1
ATOM 782 N N . GLU A 1 99 ? -5.896 3.624 -15.823 1.00 92.00 99 GLU A N 1
ATOM 783 C CA . GLU A 1 99 ? -6.236 2.301 -15.291 1.00 92.00 99 GLU A CA 1
ATOM 784 C C . GLU A 1 99 ? -5.822 2.149 -13.824 1.00 92.00 99 GLU A C 1
ATOM 786 O O . GLU A 1 99 ? -6.607 1.658 -13.005 1.00 92.00 99 GLU A O 1
ATOM 791 N N . ARG A 1 100 ? -4.631 2.642 -13.456 1.00 94.31 100 ARG A N 1
ATOM 792 C CA . ARG A 1 100 ? -4.145 2.658 -12.068 1.00 94.31 100 ARG A CA 1
ATOM 793 C C . ARG A 1 100 ? -5.078 3.443 -11.156 1.00 94.31 100 ARG A C 1
ATOM 795 O O . ARG A 1 100 ? -5.420 2.973 -10.066 1.00 94.31 100 ARG A O 1
ATOM 802 N N . CYS A 1 101 ? -5.523 4.615 -11.603 1.00 94.56 101 CYS A N 1
ATOM 803 C CA . CYS A 1 101 ? -6.456 5.450 -10.853 1.00 94.56 101 CYS A CA 1
ATOM 804 C C . CYS A 1 101 ? -7.811 4.758 -10.673 1.00 94.56 101 CYS A C 1
ATOM 806 O O . CYS A 1 101 ? -8.308 4.656 -9.549 1.00 94.56 101 CYS A O 1
ATOM 808 N N . GLN A 1 102 ? -8.390 4.227 -11.753 1.00 95.81 102 GLN A N 1
ATOM 809 C CA . GLN A 1 102 ? -9.664 3.505 -11.700 1.00 95.81 102 GLN A CA 1
ATOM 810 C C . GLN A 1 102 ? -9.584 2.273 -10.795 1.00 95.81 102 GLN A C 1
ATOM 812 O O . GLN A 1 102 ? -10.491 2.014 -9.998 1.00 95.81 102 GLN A O 1
ATOM 817 N N . TRP A 1 103 ? -8.477 1.533 -10.861 1.00 96.88 103 TRP A N 1
ATOM 818 C CA . TRP A 1 103 ? -8.238 0.395 -9.987 1.00 96.88 103 TRP A CA 1
ATOM 819 C C . TRP A 1 103 ? -8.162 0.813 -8.515 1.00 96.88 103 TRP A C 1
ATOM 821 O O . TRP A 1 103 ? -8.826 0.198 -7.676 1.00 96.88 103 TRP A O 1
ATOM 831 N N . ALA A 1 104 ? -7.426 1.881 -8.192 1.00 97.62 104 ALA A N 1
ATOM 832 C CA . ALA A 1 104 ? -7.306 2.381 -6.822 1.00 97.62 104 ALA A CA 1
ATOM 833 C C . ALA A 1 104 ? -8.675 2.778 -6.242 1.00 97.62 104 ALA A C 1
ATOM 835 O O . ALA A 1 104 ? -9.008 2.398 -5.113 1.00 97.62 104 ALA A O 1
ATOM 836 N N . ILE A 1 105 ? -9.498 3.464 -7.043 1.00 98.00 105 ILE A N 1
ATOM 837 C CA . ILE A 1 105 ? -10.878 3.840 -6.703 1.00 98.00 105 ILE A CA 1
ATOM 838 C C . ILE A 1 105 ? -11.728 2.590 -6.446 1.00 98.00 105 ILE A C 1
ATOM 840 O O . ILE A 1 105 ? -12.373 2.479 -5.402 1.00 98.00 105 ILE A O 1
ATOM 844 N N . LYS A 1 106 ? -11.684 1.607 -7.354 1.00 98.06 106 LYS A N 1
ATOM 845 C CA . LYS A 1 106 ? -12.430 0.343 -7.237 1.00 98.06 106 LYS A CA 1
ATOM 846 C C . LYS A 1 106 ? -12.033 -0.444 -5.989 1.00 98.06 106 LYS A C 1
ATOM 848 O O . LYS A 1 106 ? -12.901 -0.981 -5.301 1.00 98.06 106 LYS A O 1
ATOM 853 N N . MET A 1 107 ? -10.740 -0.517 -5.672 1.00 98.00 107 MET A N 1
ATOM 854 C CA . MET A 1 107 ? -10.260 -1.167 -4.448 1.00 98.00 107 MET A CA 1
ATOM 855 C C . MET A 1 107 ? -10.694 -0.406 -3.193 1.00 98.00 107 MET A C 1
ATOM 857 O O . MET A 1 107 ? -11.017 -1.035 -2.183 1.00 98.00 107 MET A O 1
ATOM 861 N N . GLY A 1 108 ? -10.737 0.929 -3.266 1.00 97.12 108 GLY A N 1
ATOM 862 C CA . GLY A 1 108 ? -11.249 1.794 -2.202 1.00 97.12 108 GLY A CA 1
ATOM 863 C C . GLY A 1 108 ? -12.718 1.516 -1.908 1.00 97.12 108 GLY A C 1
ATOM 864 O O . GLY A 1 108 ? -13.060 1.163 -0.781 1.00 97.12 108 GLY A O 1
ATOM 865 N N . ALA A 1 109 ? -13.560 1.538 -2.945 1.00 97.44 109 ALA A N 1
ATOM 866 C CA . ALA A 1 109 ? -14.991 1.256 -2.837 1.00 97.44 109 ALA A CA 1
ATOM 867 C C . ALA A 1 109 ? -15.277 -0.149 -2.272 1.00 97.44 109 ALA A C 1
ATOM 869 O O . ALA A 1 109 ? -16.203 -0.337 -1.486 1.00 97.44 109 ALA A O 1
ATOM 870 N N . ARG A 1 110 ? -14.436 -1.136 -2.609 1.00 97.31 110 ARG A N 1
ATOM 871 C CA . ARG A 1 110 ? -14.499 -2.507 -2.067 1.00 97.31 110 ARG A CA 1
ATOM 872 C C . ARG A 1 110 ? -13.939 -2.645 -0.647 1.00 97.31 110 ARG A C 1
ATOM 874 O O . ARG A 1 110 ? -13.910 -3.754 -0.117 1.00 97.31 110 ARG A O 1
ATOM 881 N N . ARG A 1 111 ? -13.460 -1.555 -0.040 1.00 96.19 111 ARG A N 1
ATOM 882 C CA . ARG A 1 111 ? -12.845 -1.511 1.297 1.00 96.19 111 ARG A CA 1
ATOM 883 C C . ARG A 1 111 ? -11.712 -2.526 1.478 1.00 96.19 111 ARG A C 1
ATOM 885 O O . ARG A 1 111 ? -11.519 -3.045 2.583 1.00 96.19 111 ARG A O 1
ATOM 892 N N . GLN A 1 112 ? -10.977 -2.825 0.406 1.00 97.12 112 GLN A N 1
ATOM 893 C CA . GLN A 1 112 ? -9.819 -3.721 0.456 1.00 97.12 112 GLN A CA 1
ATOM 894 C C . GLN A 1 112 ? -8.705 -3.111 1.312 1.00 97.12 112 GLN A C 1
ATOM 896 O O . GLN A 1 112 ? -8.657 -1.892 1.472 1.00 97.12 112 GLN A O 1
ATOM 901 N N . CYS A 1 113 ? -7.843 -3.954 1.890 1.00 97.94 113 CYS A N 1
ATOM 902 C CA . CYS A 1 113 ? -6.688 -3.484 2.651 1.00 97.94 113 CYS A CA 1
ATOM 903 C C . CYS A 1 113 ? -5.432 -3.502 1.775 1.00 97.94 113 CYS A C 1
ATOM 905 O O . CYS A 1 113 ? -4.914 -4.572 1.447 1.00 97.94 113 CYS A O 1
ATOM 907 N N . LEU A 1 114 ? -4.940 -2.322 1.400 1.00 98.31 114 LEU A N 1
ATOM 908 C CA . LEU A 1 114 ? -3.692 -2.189 0.652 1.00 98.31 114 LEU A CA 1
ATOM 909 C C . LEU A 1 114 ? -2.493 -2.095 1.596 1.00 98.31 114 LEU A C 1
ATOM 911 O O . LEU A 1 114 ? -2.550 -1.439 2.631 1.00 98.31 114 LEU A O 1
ATOM 915 N N . VAL A 1 115 ? -1.381 -2.716 1.225 1.00 98.00 115 VAL A N 1
ATOM 916 C CA . VAL A 1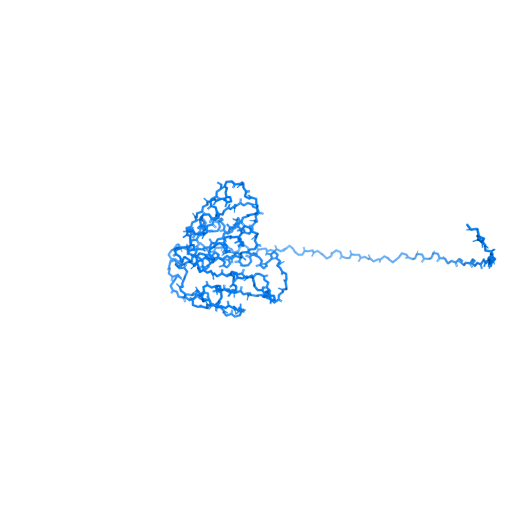 115 ? -0.107 -2.631 1.944 1.00 98.00 115 VAL A CA 1
ATOM 917 C C . VAL A 1 115 ? 0.947 -2.134 0.973 1.00 98.00 115 VAL A C 1
ATOM 919 O O . VAL A 1 115 ? 1.095 -2.681 -0.115 1.00 98.00 115 VAL A O 1
ATOM 922 N N . GLY A 1 116 ? 1.694 -1.106 1.350 1.00 97.38 116 GLY A N 1
ATOM 923 C CA . GLY A 1 116 ? 2.674 -0.519 0.445 1.00 97.38 116 GLY A CA 1
ATOM 924 C C . GLY A 1 116 ? 3.696 0.348 1.156 1.00 97.38 116 GLY A C 1
ATOM 925 O O . GLY A 1 116 ? 3.509 0.762 2.304 1.00 97.38 116 GLY A O 1
ATOM 926 N N . THR A 1 117 ? 4.788 0.628 0.449 1.00 96.06 117 THR A N 1
ATOM 927 C CA . THR A 1 117 ? 5.757 1.656 0.847 1.00 96.06 117 THR A CA 1
ATOM 928 C C . THR A 1 117 ? 5.242 3.061 0.587 1.00 96.06 117 THR A C 1
ATOM 930 O O . THR A 1 117 ? 5.642 3.992 1.287 1.00 96.06 117 THR A O 1
ATOM 933 N N . PHE A 1 118 ? 4.371 3.207 -0.416 1.00 95.50 118 PHE A N 1
ATOM 934 C CA . PHE A 1 118 ? 3.843 4.484 -0.895 1.00 95.50 118 PHE A CA 1
ATOM 935 C C . PHE A 1 118 ? 4.946 5.539 -1.055 1.00 95.50 118 PHE A C 1
ATOM 937 O O . PHE A 1 118 ? 4.855 6.667 -0.570 1.00 95.50 118 PHE A O 1
ATOM 944 N N . PHE A 1 119 ? 6.050 5.104 -1.663 1.00 92.62 119 PHE A N 1
ATOM 945 C CA . PHE A 1 119 ? 7.291 5.853 -1.784 1.00 92.62 119 PHE A CA 1
ATOM 946 C C . PHE A 1 119 ? 7.280 6.742 -3.024 1.00 92.62 119 PHE A C 1
ATOM 948 O O . PHE A 1 119 ? 7.558 7.934 -2.908 1.00 92.62 119 PHE A O 1
ATOM 955 N N . THR A 1 120 ? 6.939 6.172 -4.181 1.00 91.62 120 THR A N 1
ATOM 956 C CA . THR A 1 120 ? 6.836 6.906 -5.450 1.00 91.62 120 THR A CA 1
ATOM 957 C C . THR A 1 120 ? 5.559 7.745 -5.484 1.00 91.62 120 THR A C 1
ATOM 959 O O . THR A 1 120 ? 4.596 7.465 -4.762 1.00 91.62 120 THR A O 1
ATOM 962 N N . ARG A 1 121 ? 5.523 8.779 -6.327 1.00 91.75 121 ARG A N 1
ATOM 963 C CA . ARG A 1 121 ? 4.332 9.605 -6.551 1.00 91.75 121 ARG A CA 1
ATOM 964 C C . ARG A 1 121 ? 3.171 8.752 -7.053 1.00 91.75 121 ARG A C 1
ATOM 966 O O . ARG A 1 121 ? 2.065 8.906 -6.540 1.00 91.75 121 ARG A O 1
ATOM 973 N N . ALA A 1 122 ? 3.426 7.815 -7.966 1.00 92.44 122 ALA A N 1
ATOM 974 C CA . ALA A 1 122 ? 2.427 6.852 -8.422 1.00 92.44 122 ALA A CA 1
ATOM 975 C C . ALA A 1 122 ? 1.818 6.022 -7.274 1.00 92.44 122 ALA A C 1
ATOM 977 O O . ALA A 1 122 ? 0.597 5.887 -7.176 1.00 92.44 122 ALA A O 1
ATOM 978 N N . GLU A 1 123 ? 2.637 5.494 -6.355 1.00 94.56 123 GLU A N 1
ATOM 979 C CA . GLU A 1 123 ? 2.114 4.752 -5.201 1.00 94.56 123 GLU A CA 1
ATOM 980 C C . GLU A 1 123 ? 1.338 5.668 -4.236 1.00 94.56 123 GLU A C 1
ATOM 982 O O . GLU A 1 123 ? 0.297 5.274 -3.704 1.00 94.56 123 GLU A O 1
ATOM 987 N N . GLN A 1 124 ? 1.811 6.897 -4.010 1.00 94.81 124 GLN A N 1
ATOM 988 C CA . GLN A 1 124 ? 1.110 7.877 -3.171 1.00 94.81 124 GLN A CA 1
ATOM 989 C C . GLN A 1 124 ? -0.251 8.266 -3.755 1.00 94.81 124 GLN A C 1
ATOM 991 O O . GLN A 1 124 ? -1.215 8.451 -3.010 1.00 94.81 124 GLN A O 1
ATOM 996 N N . GLU A 1 125 ? -0.355 8.362 -5.079 1.00 95.00 125 GLU A N 1
ATOM 997 C CA . GLU A 1 125 ? -1.615 8.615 -5.768 1.00 95.00 125 GLU A CA 1
ATOM 998 C C . GLU A 1 125 ? -2.607 7.463 -5.580 1.00 95.00 125 GLU A C 1
ATOM 1000 O O . GLU A 1 125 ? -3.763 7.721 -5.226 1.00 95.00 125 GLU A O 1
ATOM 1005 N N . ILE A 1 126 ? -2.151 6.208 -5.712 1.00 96.62 126 ILE A N 1
ATOM 1006 C CA . ILE A 1 126 ? -2.968 5.028 -5.388 1.00 96.62 126 ILE A CA 1
ATOM 1007 C C . ILE A 1 126 ? -3.491 5.136 -3.957 1.00 96.62 126 ILE A C 1
ATOM 1009 O O . ILE A 1 126 ? -4.695 5.000 -3.742 1.00 96.62 126 ILE A O 1
ATOM 1013 N N . LEU A 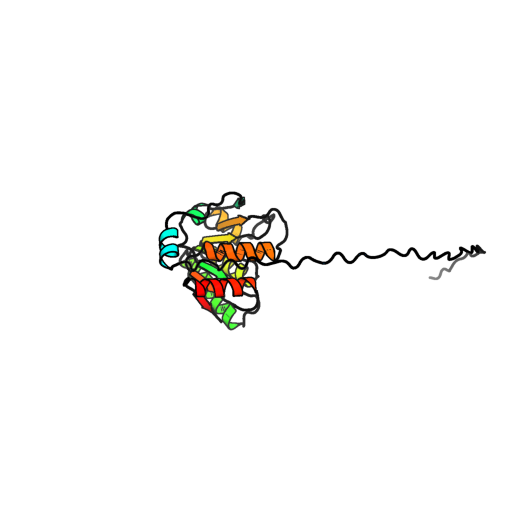1 127 ? -2.611 5.389 -2.980 1.00 97.75 127 LEU A N 1
ATOM 1014 C CA . LEU A 1 127 ? -3.000 5.495 -1.572 1.00 97.75 127 LEU A CA 1
ATOM 1015 C C . LEU A 1 127 ? -4.071 6.571 -1.377 1.00 97.75 127 LEU A C 1
ATOM 1017 O O . LEU A 1 127 ? -5.091 6.322 -0.735 1.00 97.75 127 LEU A O 1
ATOM 1021 N N . ARG A 1 128 ? -3.858 7.757 -1.951 1.00 97.06 128 ARG A N 1
ATOM 1022 C CA . ARG A 1 128 ? -4.765 8.897 -1.818 1.00 97.06 128 ARG A CA 1
ATOM 1023 C C . ARG A 1 128 ? -6.153 8.582 -2.372 1.00 97.06 128 ARG A C 1
ATOM 1025 O O . ARG A 1 128 ? -7.144 8.754 -1.665 1.00 97.06 128 ARG A O 1
ATOM 1032 N N . LEU A 1 129 ? -6.228 8.089 -3.610 1.00 97.38 129 LEU A N 1
ATOM 1033 C CA . LEU A 1 129 ? -7.495 7.711 -4.242 1.00 97.38 129 LEU A CA 1
ATOM 1034 C C . LEU A 1 129 ? -8.176 6.585 -3.459 1.00 97.38 129 LEU A C 1
ATOM 1036 O O . LEU A 1 129 ? -9.350 6.687 -3.108 1.00 97.38 129 LEU A O 1
ATOM 1040 N N . HIS A 1 130 ? -7.425 5.549 -3.102 1.00 98.38 130 HIS A N 1
ATOM 1041 C CA . HIS A 1 130 ? -7.938 4.425 -2.334 1.00 98.38 130 HIS A CA 1
ATOM 1042 C C . HIS A 1 130 ? -8.572 4.862 -1.002 1.00 98.38 130 HIS A C 1
ATOM 1044 O O . HIS A 1 130 ? -9.696 4.464 -0.685 1.00 98.38 130 HIS A O 1
ATOM 1050 N N . LEU A 1 131 ? -7.889 5.721 -0.236 1.00 98.00 131 LEU A N 1
ATOM 1051 C CA . LEU A 1 131 ? -8.378 6.217 1.053 1.00 98.00 131 LEU A CA 1
ATOM 1052 C C . LEU A 1 131 ? -9.567 7.168 0.913 1.00 98.00 131 LEU A C 1
ATOM 1054 O O . LEU A 1 131 ? -10.481 7.095 1.741 1.00 98.00 131 LEU A O 1
ATOM 1058 N N . ARG A 1 132 ? -9.582 8.019 -0.121 1.00 97.38 132 ARG A N 1
ATOM 1059 C CA . ARG A 1 132 ? -10.699 8.931 -0.414 1.00 97.38 132 ARG A CA 1
ATOM 1060 C C . ARG A 1 132 ? -11.999 8.174 -0.685 1.00 97.38 132 ARG A C 1
ATOM 1062 O O . ARG A 1 132 ? -13.067 8.647 -0.312 1.00 97.38 132 ARG A O 1
ATOM 1069 N N . HIS A 1 133 ? -11.902 6.981 -1.269 1.00 97.69 133 HIS A N 1
ATOM 1070 C CA . HIS A 1 133 ? -13.041 6.114 -1.579 1.00 97.69 133 HIS A CA 1
ATOM 1071 C C . HIS A 1 133 ? -13.353 5.069 -0.489 1.00 97.69 133 HIS A C 1
ATOM 1073 O O . HIS A 1 133 ? -14.039 4.088 -0.759 1.00 97.69 133 HIS A O 1
ATOM 1079 N N . GLY A 1 134 ? -12.881 5.269 0.749 1.00 96.62 134 GLY A N 1
ATOM 1080 C CA . GLY A 1 134 ? -13.244 4.426 1.901 1.00 96.62 134 GLY A CA 1
ATOM 1081 C C . GLY A 1 134 ? -12.393 3.165 2.081 1.00 96.62 134 GLY A C 1
ATOM 1082 O O . GLY A 1 134 ? -12.709 2.321 2.922 1.00 96.62 134 GLY A O 1
ATOM 1083 N N . GLY A 1 135 ? -11.300 3.046 1.329 1.00 97.50 135 GLY A N 1
ATOM 1084 C CA . GLY A 1 135 ? -10.333 1.962 1.442 1.00 97.50 135 GLY A CA 1
ATOM 1085 C C . GLY A 1 135 ? -9.603 1.914 2.786 1.00 97.50 135 GLY A C 1
ATOM 1086 O O . GLY A 1 135 ? -9.651 2.868 3.570 1.00 97.50 135 GLY A O 1
ATOM 1087 N N . ARG A 1 136 ? -8.914 0.798 3.047 1.00 98.31 136 ARG A N 1
ATOM 1088 C CA . ARG A 1 136 ? -8.065 0.598 4.228 1.00 98.31 136 ARG A CA 1
ATOM 1089 C C . ARG A 1 136 ? -6.620 0.421 3.788 1.00 98.31 136 ARG A C 1
ATOM 1091 O O . ARG A 1 136 ? -6.367 -0.258 2.802 1.00 98.31 136 ARG A O 1
ATOM 1098 N N . ALA A 1 137 ? -5.656 0.953 4.526 1.00 98.31 137 ALA A N 1
ATOM 1099 C CA . ALA A 1 137 ? -4.259 0.794 4.139 1.00 98.31 137 ALA A CA 1
ATOM 1100 C C . ALA A 1 137 ? -3.304 0.604 5.317 1.00 98.31 137 ALA A C 1
ATOM 1102 O O . ALA A 1 137 ? -3.530 1.100 6.419 1.00 98.31 137 ALA A O 1
ATOM 1103 N N . ILE A 1 138 ? -2.211 -0.105 5.044 1.00 98.06 138 ILE A N 1
ATOM 1104 C CA . ILE A 1 138 ? -1.030 -0.207 5.892 1.00 98.06 138 ILE A CA 1
ATOM 1105 C C . ILE A 1 138 ? 0.133 0.426 5.132 1.00 98.06 138 ILE A C 1
ATOM 1107 O O . ILE A 1 138 ? 0.599 -0.100 4.120 1.00 98.06 138 ILE A O 1
ATOM 1111 N N . TRP A 1 139 ? 0.602 1.559 5.632 1.00 97.69 139 TRP A N 1
ATOM 1112 C CA . TRP A 1 139 ? 1.731 2.288 5.081 1.00 97.69 139 TRP A CA 1
ATOM 1113 C C . TRP A 1 139 ? 3.009 1.926 5.834 1.00 97.69 139 TRP A C 1
ATOM 1115 O O . TRP A 1 139 ? 3.185 2.296 6.994 1.00 97.69 139 TRP A O 1
ATOM 1125 N N . LEU A 1 140 ? 3.914 1.216 5.158 1.00 97.19 140 LEU A N 1
ATOM 1126 C CA . LEU A 1 140 ? 5.242 0.884 5.668 1.00 97.19 140 LEU A CA 1
ATOM 1127 C C . LEU A 1 140 ? 6.244 1.993 5.328 1.00 97.19 140 LEU A C 1
ATOM 1129 O O . LEU A 1 140 ? 6.695 2.125 4.191 1.00 97.19 140 LEU A O 1
ATOM 1133 N N . LEU A 1 141 ? 6.604 2.786 6.332 1.00 94.75 141 LEU A N 1
ATOM 1134 C CA . LEU A 1 141 ? 7.439 3.969 6.196 1.00 94.75 141 LEU A CA 1
ATOM 1135 C C . LEU A 1 141 ? 8.919 3.640 6.457 1.00 94.75 141 LEU A C 1
ATOM 1137 O O . LEU A 1 141 ? 9.305 3.235 7.553 1.00 94.75 141 LEU A O 1
ATOM 1141 N N . GLY A 1 142 ? 9.778 3.881 5.464 1.00 93.69 142 GLY A N 1
ATOM 1142 C CA . GLY A 1 142 ? 11.234 3.688 5.553 1.00 93.69 142 GLY A CA 1
ATOM 1143 C C . GLY A 1 142 ? 11.995 4.846 6.210 1.00 93.69 142 GLY A C 1
ATOM 1144 O O . GLY A 1 142 ? 13.188 5.017 5.949 1.00 93.69 142 GLY A O 1
ATOM 1145 N N . ARG A 1 143 ? 11.298 5.667 7.004 1.00 93.81 143 ARG A N 1
ATOM 1146 C CA . ARG A 1 143 ? 11.785 6.859 7.719 1.00 93.81 143 ARG A CA 1
ATOM 1147 C C . ARG A 1 143 ? 10.924 7.124 8.962 1.00 93.81 143 ARG A C 1
ATOM 1149 O O . ARG A 1 143 ? 9.885 6.487 9.129 1.00 93.81 143 ARG A O 1
ATOM 1156 N N . SER A 1 144 ? 11.315 8.083 9.794 1.00 92.19 144 SER A N 1
ATOM 1157 C CA . SER A 1 144 ? 10.516 8.590 10.910 1.00 92.19 144 SER A CA 1
ATOM 1158 C C . SER A 1 144 ? 9.202 9.200 10.417 1.00 92.19 144 SER A C 1
ATOM 1160 O O . SER A 1 144 ? 9.100 9.629 9.262 1.00 92.19 144 SER A O 1
ATOM 1162 N N . PHE A 1 145 ? 8.204 9.280 11.297 1.00 91.88 145 PHE A N 1
ATOM 1163 C CA . PHE A 1 145 ? 6.922 9.892 10.954 1.00 91.88 145 PHE A CA 1
ATOM 1164 C C . PHE A 1 145 ? 7.090 11.333 10.453 1.00 91.88 145 PHE A C 1
ATOM 1166 O O . PHE A 1 145 ? 7.952 12.067 10.952 1.00 91.88 145 PHE A O 1
ATOM 1173 N N . PRO A 1 146 ? 6.298 11.748 9.449 1.00 89.44 146 PRO A N 1
ATOM 1174 C CA . PRO A 1 146 ? 6.278 13.138 9.028 1.00 89.44 146 PRO A CA 1
ATOM 1175 C C . PRO A 1 146 ? 5.687 14.015 10.141 1.00 89.44 146 PRO A C 1
ATOM 1177 O O . PRO A 1 146 ? 4.891 13.548 10.952 1.00 89.44 146 PRO A O 1
ATOM 1180 N N . LYS A 1 147 ? 6.036 15.309 10.149 1.00 87.69 147 LYS A N 1
ATOM 1181 C CA . LYS A 1 147 ? 5.461 16.284 11.097 1.00 87.69 147 LYS A CA 1
ATOM 1182 C C . LYS A 1 147 ? 3.946 16.458 10.930 1.00 87.69 147 LYS A C 1
ATOM 1184 O O . LYS A 1 147 ? 3.274 16.862 11.867 1.00 87.69 147 LYS A O 1
ATOM 1189 N N . GLY A 1 148 ? 3.424 16.163 9.741 1.00 89.25 148 GLY A N 1
ATOM 1190 C CA . GLY A 1 148 ? 2.003 16.218 9.430 1.00 89.25 148 GLY A CA 1
ATOM 1191 C C . GLY A 1 148 ? 1.649 15.260 8.298 1.00 89.25 148 GLY A C 1
ATOM 1192 O O . GLY A 1 148 ? 2.505 14.877 7.496 1.00 89.25 148 GLY A O 1
ATOM 1193 N N . PHE A 1 149 ? 0.379 14.876 8.250 1.00 91.06 149 PHE A N 1
ATOM 1194 C CA . PHE A 1 149 ? -0.197 14.054 7.190 1.00 91.06 149 PHE A CA 1
ATOM 1195 C C . PHE A 1 149 ? -1.040 14.927 6.259 1.00 91.06 149 PHE A C 1
ATOM 1197 O O . PHE A 1 149 ? -1.572 15.953 6.680 1.00 91.06 149 PHE A O 1
ATOM 1204 N N . ASN A 1 150 ? -1.181 14.517 4.995 1.00 91.62 150 ASN A N 1
ATOM 1205 C CA . ASN A 1 150 ? -2.164 15.150 4.116 1.00 91.62 150 ASN A CA 1
ATOM 1206 C C . ASN A 1 150 ? -3.591 14.907 4.649 1.00 91.62 150 ASN A C 1
ATOM 1208 O O . ASN A 1 150 ? -3.821 14.014 5.470 1.00 91.62 150 ASN A O 1
ATOM 1212 N N . THR A 1 151 ? -4.547 15.702 4.174 1.00 93.75 151 THR A N 1
ATOM 1213 C CA . THR A 1 151 ? -5.946 15.663 4.628 1.00 93.75 151 THR A CA 1
ATOM 1214 C C . THR A 1 151 ? -6.565 14.269 4.498 1.00 93.75 151 THR A C 1
ATOM 1216 O O . THR A 1 151 ? -7.189 13.788 5.443 1.00 93.75 151 THR A O 1
ATOM 1219 N N . ASP A 1 152 ? -6.327 13.585 3.376 1.00 93.44 152 ASP A N 1
ATOM 1220 C CA . ASP A 1 152 ? -6.847 12.237 3.116 1.00 93.44 152 ASP A CA 1
ATOM 1221 C C . ASP A 1 152 ? -6.295 11.189 4.105 1.00 93.44 152 ASP A C 1
ATOM 1223 O O . ASP A 1 152 ? -7.056 10.379 4.641 1.00 93.44 152 ASP A O 1
ATOM 1227 N N . CYS A 1 153 ? -4.989 11.213 4.405 1.00 94.69 153 CYS A N 1
ATOM 1228 C CA . CYS A 1 153 ? -4.381 10.304 5.381 1.00 94.69 153 CYS A CA 1
ATOM 1229 C C . CYS A 1 153 ? -4.810 10.640 6.809 1.00 94.69 153 CYS A C 1
ATOM 1231 O O . CYS A 1 153 ? -5.114 9.726 7.571 1.00 94.69 153 CYS A O 1
ATOM 1233 N N . ALA A 1 154 ? -4.859 11.923 7.177 1.00 94.75 154 ALA A N 1
ATOM 1234 C CA . ALA A 1 154 ? -5.288 12.351 8.508 1.00 94.75 154 ALA A CA 1
ATOM 1235 C C . ALA A 1 154 ? -6.732 11.904 8.791 1.00 94.75 154 ALA A C 1
ATOM 1237 O O . ALA A 1 154 ? -7.000 11.287 9.824 1.00 94.75 154 ALA A O 1
ATOM 1238 N N . LYS A 1 155 ? -7.637 12.112 7.825 1.00 96.06 155 LYS A N 1
ATOM 1239 C CA . LYS A 1 155 ? -9.019 11.626 7.889 1.00 96.06 155 LYS A CA 1
ATOM 1240 C C . LYS A 1 155 ? -9.081 10.101 8.001 1.00 96.06 155 LYS A C 1
ATOM 1242 O O . LYS A 1 155 ? -9.797 9.577 8.846 1.00 96.06 155 LYS A O 1
ATOM 1247 N N . ALA A 1 156 ? -8.301 9.373 7.202 1.00 97.00 156 ALA A N 1
ATOM 1248 C CA . ALA A 1 156 ? -8.273 7.913 7.262 1.00 97.00 156 ALA A CA 1
ATOM 1249 C C . ALA A 1 156 ? -7.700 7.358 8.580 1.00 97.00 156 ALA A C 1
ATOM 1251 O O . ALA A 1 156 ? -8.130 6.290 9.017 1.00 97.00 156 ALA A O 1
ATOM 1252 N N . ILE A 1 157 ? -6.749 8.050 9.216 1.00 95.94 157 ILE A N 1
ATOM 1253 C CA . ILE A 1 157 ? -6.250 7.699 10.557 1.00 95.94 157 ILE A CA 1
ATOM 1254 C C . ILE A 1 157 ? -7.377 7.860 11.577 1.00 95.94 157 ILE A C 1
ATOM 1256 O O . ILE A 1 157 ? -7.646 6.921 12.322 1.00 95.94 157 ILE A O 1
ATOM 1260 N N . TYR A 1 158 ? -8.061 9.008 11.563 1.00 95.75 158 TYR A N 1
ATOM 1261 C CA . TYR A 1 158 ? -9.179 9.290 12.467 1.00 95.75 158 TYR A CA 1
ATOM 1262 C C . TYR A 1 158 ? -10.321 8.272 12.316 1.00 95.75 158 TYR A C 1
ATOM 1264 O O . TYR A 1 158 ? -10.869 7.783 13.298 1.00 95.75 158 TYR A O 1
ATOM 1272 N N . GLU A 1 159 ? -10.622 7.868 11.082 1.00 96.62 159 GLU A N 1
ATOM 1273 C CA . GLU A 1 159 ? -11.652 6.871 10.771 1.00 96.62 159 GLU A CA 1
ATOM 1274 C C . GLU A 1 159 ? -11.194 5.413 10.965 1.00 96.62 159 GLU A C 1
ATOM 1276 O O . GLU A 1 159 ? -11.884 4.485 10.544 1.00 96.62 159 GLU A O 1
ATOM 1281 N N . ASN A 1 160 ? -10.030 5.171 11.578 1.00 97.31 160 ASN A N 1
ATOM 1282 C CA . ASN A 1 160 ? -9.480 3.831 11.806 1.00 97.31 160 ASN A CA 1
ATOM 1283 C C . ASN A 1 160 ? -9.255 3.003 10.521 1.00 97.31 160 ASN A C 1
ATOM 1285 O O . ASN A 1 160 ? -9.274 1.768 10.546 1.00 97.31 160 ASN A O 1
ATOM 1289 N N . ARG A 1 161 ? -9.014 3.660 9.383 1.00 97.50 161 ARG A N 1
ATOM 1290 C CA . ARG A 1 161 ? -8.789 3.022 8.074 1.00 97.50 161 ARG A CA 1
ATOM 1291 C C . ARG A 1 161 ? -7.330 3.013 7.629 1.00 97.50 161 ARG A C 1
ATOM 1293 O O . ARG A 1 161 ? -6.994 2.269 6.712 1.00 97.50 161 ARG A O 1
ATOM 1300 N N . LEU A 1 162 ? -6.461 3.789 8.266 1.00 97.81 162 LEU A N 1
ATOM 1301 C CA . LEU A 1 162 ? -5.030 3.818 7.968 1.00 97.81 162 LEU A CA 1
ATOM 1302 C C . LEU A 1 162 ? -4.212 3.371 9.184 1.00 97.81 162 LEU A C 1
ATOM 1304 O O . LEU A 1 162 ? -4.473 3.783 10.313 1.00 97.81 162 LEU A O 1
ATOM 1308 N N . LEU A 1 163 ? -3.209 2.536 8.928 1.00 97.62 163 LEU A N 1
ATOM 1309 C CA . LEU A 1 163 ? -2.129 2.212 9.849 1.00 97.62 163 LEU A CA 1
ATOM 1310 C C . LEU A 1 163 ? -0.810 2.630 9.202 1.00 97.62 163 LEU A C 1
ATOM 1312 O O . LEU A 1 163 ? -0.463 2.132 8.136 1.00 97.62 163 LEU A O 1
ATOM 1316 N N . VAL A 1 164 ? -0.060 3.516 9.845 1.00 97.12 164 VAL A N 1
ATOM 1317 C CA . VAL A 1 164 ? 1.288 3.901 9.415 1.00 97.12 164 VAL A CA 1
ATOM 1318 C C . VAL A 1 164 ? 2.281 3.245 10.358 1.00 97.12 164 VAL A C 1
ATOM 1320 O O . VAL A 1 164 ? 2.199 3.447 11.565 1.00 97.12 164 VAL A O 1
ATOM 1323 N N . VAL A 1 165 ? 3.216 2.466 9.824 1.00 96.19 165 VAL A N 1
ATOM 1324 C CA . VAL A 1 165 ? 4.233 1.742 10.597 1.00 96.19 165 VAL A CA 1
ATOM 1325 C C . VAL A 1 165 ? 5.608 2.221 10.167 1.00 96.19 165 VAL A C 1
ATOM 1327 O O . VAL A 1 165 ? 5.904 2.263 8.976 1.00 96.19 165 VAL A O 1
ATOM 1330 N N . SER A 1 166 ? 6.468 2.543 11.126 1.00 94.00 166 SER A N 1
ATOM 1331 C CA . SER A 1 166 ? 7.869 2.866 10.886 1.00 94.00 166 SER A CA 1
ATOM 1332 C C . SER A 1 166 ? 8.781 1.999 11.747 1.00 94.00 166 SER A C 1
ATOM 1334 O O . SER A 1 166 ? 8.561 1.821 12.942 1.00 94.00 166 SER A O 1
ATOM 1336 N N . CYS A 1 167 ? 9.840 1.481 11.126 1.00 88.56 167 CYS A N 1
ATOM 1337 C CA . CYS A 1 167 ? 10.916 0.750 11.804 1.00 88.56 167 CYS A CA 1
ATOM 1338 C C . CYS A 1 167 ? 12.160 1.629 12.024 1.00 88.56 167 CYS A C 1
ATOM 1340 O O . CYS A 1 167 ? 13.219 1.121 12.388 1.00 88.56 16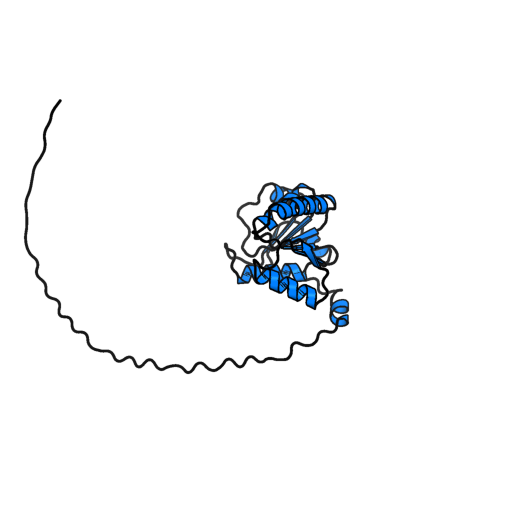7 CYS A O 1
ATOM 1342 N N . PHE A 1 168 ? 12.081 2.930 11.714 1.00 89.88 168 PHE A N 1
ATOM 1343 C CA . PHE A 1 168 ? 13.264 3.771 11.554 1.00 89.88 168 PHE A CA 1
ATOM 1344 C C . PHE A 1 168 ? 13.102 5.145 12.199 1.00 89.88 168 PHE A C 1
ATOM 1346 O O . PHE A 1 168 ? 12.109 5.839 12.007 1.00 89.88 168 PHE A O 1
ATOM 1353 N N . TRP A 1 169 ? 14.166 5.587 12.866 1.00 87.00 169 TRP A N 1
ATOM 1354 C CA . TRP A 1 169 ? 14.260 6.907 13.499 1.00 87.00 169 TRP A CA 1
ATOM 1355 C C . TRP A 1 169 ? 14.826 7.992 12.565 1.00 87.00 169 TRP A C 1
ATOM 1357 O O . TRP A 1 169 ? 14.869 9.165 12.918 1.00 87.00 169 TRP A O 1
ATOM 1367 N N . LYS A 1 170 ? 15.283 7.617 11.362 1.00 89.50 170 LYS A N 1
ATOM 1368 C CA . LYS A 1 170 ? 15.923 8.530 10.397 1.00 89.50 170 LYS A CA 1
ATOM 1369 C C . LYS A 1 170 ? 14.893 9.376 9.653 1.00 89.50 170 LYS A C 1
ATOM 1371 O O . LYS A 1 170 ? 13.881 8.849 9.217 1.00 89.50 170 LYS A O 1
ATOM 1376 N N . SER A 1 171 ? 15.200 10.643 9.386 1.00 88.38 171 SER A N 1
ATOM 1377 C CA . SER A 1 171 ? 14.286 11.574 8.698 1.00 88.38 171 SER A CA 1
ATOM 1378 C C . SER A 1 171 ? 14.110 11.320 7.193 1.00 88.38 171 SER A C 1
ATOM 1380 O O . SER A 1 171 ? 13.090 11.698 6.610 1.00 88.38 171 SER A O 1
ATOM 1382 N N . ARG A 1 172 ? 15.091 10.684 6.541 1.00 89.44 172 ARG A N 1
ATOM 1383 C CA . ARG A 1 172 ? 15.115 10.450 5.087 1.00 89.44 172 ARG A CA 1
ATOM 1384 C C . ARG A 1 172 ? 15.092 8.963 4.751 1.00 89.44 172 ARG A C 1
ATOM 1386 O O . ARG A 1 172 ? 15.626 8.143 5.496 1.00 89.44 172 ARG A O 1
ATOM 1393 N N . TRP A 1 173 ? 14.506 8.648 3.598 1.00 90.12 173 TRP A N 1
ATOM 1394 C CA . TRP A 1 173 ? 14.588 7.318 3.003 1.00 90.12 173 TRP A CA 1
ATOM 1395 C C . TRP A 1 173 ? 16.021 7.026 2.562 1.00 90.12 173 TRP A C 1
ATOM 1397 O O . TRP A 1 173 ? 16.701 7.892 2.013 1.00 90.12 173 TRP A O 1
ATOM 1407 N N . GLY A 1 174 ? 16.461 5.793 2.783 1.00 90.50 174 GLY A N 1
ATOM 1408 C CA . GLY A 1 174 ? 17.673 5.250 2.190 1.00 90.50 174 GLY A CA 1
ATOM 1409 C C . GLY A 1 174 ? 17.344 3.999 1.389 1.00 90.50 174 GLY A C 1
ATOM 1410 O O . GLY A 1 174 ? 16.299 3.380 1.584 1.00 90.50 174 GLY A O 1
ATOM 1411 N N . TYR A 1 175 ? 18.262 3.581 0.521 1.00 91.44 175 TYR A N 1
ATOM 1412 C CA . TYR A 1 175 ? 18.087 2.356 -0.261 1.00 91.44 175 TYR A CA 1
ATOM 1413 C C . TYR A 1 175 ? 17.846 1.124 0.628 1.00 91.44 175 TYR A C 1
ATOM 1415 O O . TYR A 1 175 ? 16.966 0.312 0.355 1.00 91.44 175 TYR A O 1
ATOM 1423 N N . SER A 1 176 ? 18.583 1.006 1.737 1.00 93.12 176 SER A N 1
ATOM 1424 C CA . SER A 1 176 ? 18.432 -0.105 2.682 1.00 93.12 176 SER A CA 1
ATOM 1425 C C . SER A 1 176 ? 17.072 -0.113 3.382 1.00 93.12 176 SER A C 1
ATOM 1427 O O . SER A 1 176 ? 16.475 -1.180 3.522 1.00 93.12 176 SER A O 1
ATOM 1429 N N . THR A 1 177 ? 16.557 1.054 3.784 1.00 94.06 177 THR A N 1
ATOM 1430 C CA . THR A 1 177 ? 15.244 1.152 4.438 1.00 94.06 177 THR A CA 1
ATOM 1431 C C . THR A 1 177 ? 14.116 0.903 3.444 1.00 94.06 177 THR A C 1
ATOM 1433 O O . THR A 1 177 ? 13.184 0.168 3.757 1.00 94.06 177 THR A O 1
ATOM 1436 N N . TYR A 1 178 ? 14.245 1.406 2.212 1.00 92.94 178 TYR A N 1
ATOM 1437 C CA . TYR A 1 178 ? 13.307 1.114 1.132 1.00 92.94 178 TYR A CA 1
ATOM 1438 C C . TYR A 1 178 ? 13.258 -0.379 0.799 1.00 92.94 178 TYR A C 1
ATOM 1440 O O . TYR A 1 178 ? 12.178 -0.971 0.782 1.00 92.94 178 TYR A O 1
ATOM 1448 N N . ARG A 1 179 ? 14.419 -1.022 0.622 1.00 94.56 179 ARG A N 1
ATOM 1449 C CA . ARG A 1 179 ? 14.513 -2.468 0.387 1.00 94.56 179 ARG A CA 1
ATOM 1450 C C . ARG A 1 179 ? 13.855 -3.268 1.511 1.00 94.56 179 ARG A C 1
ATOM 1452 O O . ARG A 1 179 ? 13.110 -4.204 1.229 1.00 94.56 179 ARG A O 1
ATOM 1459 N N . TYR A 1 180 ? 14.112 -2.891 2.765 1.00 94.56 180 TYR A N 1
ATOM 1460 C CA . TYR A 1 180 ? 13.509 -3.533 3.933 1.00 94.56 180 TYR A CA 1
ATOM 1461 C C . TYR A 1 180 ? 11.980 -3.414 3.915 1.00 94.56 180 TYR A C 1
ATOM 1463 O O . TYR A 1 180 ? 11.289 -4.428 3.993 1.00 94.56 180 TYR A O 1
ATOM 1471 N N . CYS A 1 181 ? 11.440 -2.202 3.748 1.00 95.44 181 CYS A N 1
ATOM 1472 C CA . CYS A 1 181 ? 9.993 -1.995 3.714 1.00 95.44 181 CYS A CA 1
ATOM 1473 C C . CYS A 1 181 ? 9.339 -2.711 2.526 1.00 95.44 181 CYS A C 1
ATOM 1475 O O . CYS A 1 181 ? 8.306 -3.344 2.705 1.00 95.44 181 CYS A O 1
ATOM 1477 N N . THR A 1 182 ? 9.962 -2.692 1.345 1.00 95.12 182 THR A N 1
ATOM 1478 C CA . THR A 1 182 ? 9.475 -3.405 0.147 1.00 95.12 182 THR A CA 1
ATOM 1479 C C . THR A 1 182 ? 9.391 -4.912 0.403 1.00 95.12 182 THR A C 1
ATOM 1481 O O . THR A 1 182 ? 8.393 -5.560 0.086 1.00 95.12 182 THR A O 1
ATOM 1484 N N . GLN A 1 183 ? 10.412 -5.487 1.044 1.00 94.75 183 GLN A N 1
ATOM 1485 C CA . GLN A 1 183 ? 10.378 -6.890 1.446 1.00 94.75 183 GLN A CA 1
ATOM 1486 C C . GLN A 1 183 ? 9.279 -7.153 2.485 1.00 94.75 183 GLN A C 1
ATOM 1488 O O . GLN A 1 183 ? 8.573 -8.156 2.376 1.00 94.75 183 GLN A O 1
ATOM 1493 N N . LEU A 1 184 ? 9.092 -6.254 3.451 1.00 94.25 184 LEU A N 1
ATOM 1494 C CA . LEU A 1 184 ? 8.050 -6.377 4.466 1.00 94.25 184 LEU A CA 1
ATOM 1495 C C . LEU A 1 184 ? 6.637 -6.324 3.853 1.00 94.25 184 LEU A C 1
ATOM 1497 O O . LEU A 1 184 ? 5.794 -7.124 4.250 1.00 94.25 184 LEU A O 1
ATOM 1501 N N . VAL A 1 185 ? 6.396 -5.496 2.824 1.00 95.75 185 VAL A N 1
ATOM 1502 C CA . VAL A 1 185 ? 5.139 -5.519 2.044 1.00 95.75 185 VAL A CA 1
ATOM 1503 C C . VAL A 1 185 ? 4.867 -6.934 1.525 1.00 95.75 185 VAL A C 1
ATOM 1505 O O . VAL A 1 185 ? 3.785 -7.473 1.749 1.00 95.75 185 VAL A O 1
ATOM 1508 N N . SER A 1 186 ? 5.865 -7.566 0.893 1.00 94.62 186 SER A N 1
ATOM 1509 C CA . SER A 1 186 ? 5.709 -8.905 0.306 1.00 94.62 186 SER A CA 1
ATOM 1510 C C . SER A 1 186 ? 5.399 -9.996 1.333 1.00 94.62 186 SER A C 1
ATOM 1512 O O . SER A 1 186 ? 4.662 -10.932 1.042 1.00 94.62 186 SER A O 1
ATOM 1514 N N . MET A 1 187 ? 5.935 -9.864 2.549 1.00 92.12 187 MET A N 1
ATOM 1515 C CA . MET A 1 187 ? 5.701 -10.818 3.633 1.00 92.12 187 MET A CA 1
ATOM 1516 C C . MET A 1 187 ? 4.324 -10.631 4.276 1.00 92.12 187 MET A C 1
ATOM 1518 O O . MET A 1 187 ? 3.728 -11.590 4.759 1.00 92.12 187 MET A O 1
ATOM 1522 N N . CYS A 1 188 ? 3.812 -9.401 4.282 1.00 91.88 188 CYS A N 1
ATOM 1523 C CA . CYS A 1 188 ? 2.555 -9.057 4.935 1.00 91.88 188 CYS A CA 1
ATOM 1524 C C . CYS A 1 188 ? 1.323 -9.207 4.039 1.00 91.88 188 CYS A C 1
ATOM 1526 O O . CYS A 1 188 ? 0.215 -9.164 4.572 1.00 91.88 188 CYS A O 1
ATOM 1528 N N . ALA A 1 189 ? 1.487 -9.365 2.724 1.00 94.69 189 ALA A N 1
ATOM 1529 C CA . ALA A 1 189 ? 0.395 -9.418 1.755 1.00 94.69 189 ALA A CA 1
ATOM 1530 C C . ALA A 1 189 ? 0.149 -10.830 1.207 1.00 94.69 189 ALA A C 1
ATOM 1532 O O . ALA A 1 189 ? 1.087 -11.603 1.004 1.00 94.69 189 ALA A O 1
ATOM 1533 N N . ALA A 1 190 ? -1.117 -11.176 0.967 1.00 94.81 190 ALA A N 1
ATOM 1534 C CA . ALA A 1 190 ? -1.493 -12.454 0.360 1.00 94.81 190 ALA A CA 1
ATOM 1535 C C . ALA A 1 190 ? -1.372 -12.446 -1.163 1.00 94.81 190 ALA A C 1
ATOM 1537 O O . ALA A 1 190 ? -1.090 -13.481 -1.752 1.00 94.81 190 ALA A O 1
ATOM 1538 N N . SER A 1 191 ? -1.559 -11.289 -1.789 1.00 97.19 191 SER A N 1
ATOM 1539 C CA . SER A 1 191 ? -1.371 -11.085 -3.225 1.00 97.19 191 SER A CA 1
ATOM 1540 C C . SER A 1 191 ? -0.620 -9.786 -3.469 1.00 97.19 191 SER A C 1
ATOM 1542 O O . SER A 1 191 ? -0.636 -8.896 -2.615 1.00 97.19 191 SER A O 1
ATOM 1544 N N . LEU A 1 192 ? 0.052 -9.682 -4.612 1.00 97.50 192 LEU A N 1
ATOM 1545 C CA . LEU A 1 192 ? 0.812 -8.500 -5.006 1.00 97.50 192 LEU A CA 1
ATOM 1546 C C . LEU A 1 192 ? 0.305 -7.949 -6.337 1.00 97.50 192 LEU A C 1
ATOM 1548 O O . LEU A 1 192 ? -0.012 -8.707 -7.249 1.00 97.50 192 LEU A O 1
ATOM 1552 N N . VAL A 1 193 ? 0.277 -6.626 -6.455 1.00 96.81 193 VAL A N 1
ATOM 1553 C CA . VAL A 1 193 ? -0.071 -5.904 -7.679 1.00 96.81 193 VAL A CA 1
ATOM 1554 C C . VAL A 1 193 ? 1.086 -4.992 -8.054 1.00 96.81 193 VAL A C 1
ATOM 1556 O O . VAL A 1 193 ? 1.544 -4.191 -7.233 1.00 96.81 193 VAL A O 1
ATOM 1559 N N . PHE A 1 194 ? 1.546 -5.114 -9.295 1.00 94.75 194 PHE A N 1
ATOM 1560 C CA . PHE A 1 194 ? 2.621 -4.308 -9.859 1.00 94.75 194 PHE A CA 1
ATOM 1561 C C . PHE A 1 194 ? 2.088 -3.507 -11.043 1.00 94.75 194 PHE A C 1
ATOM 1563 O O . PHE A 1 194 ? 1.581 -4.088 -11.997 1.00 94.75 194 PHE A O 1
ATOM 1570 N N . TRP A 1 195 ? 2.235 -2.186 -10.977 1.00 92.12 195 TRP A N 1
ATOM 1571 C CA . TRP A 1 195 ? 1.908 -1.257 -12.070 1.00 92.12 195 TRP A CA 1
ATOM 1572 C C . TRP A 1 195 ? 3.115 -0.884 -12.935 1.00 92.12 195 TRP A C 1
ATOM 1574 O O . TRP A 1 195 ? 2.977 -0.200 -13.939 1.00 92.12 195 TRP A O 1
ATOM 1584 N N . SER A 1 196 ? 4.314 -1.273 -12.504 1.00 84.44 196 SER A N 1
ATOM 1585 C CA . SER A 1 196 ? 5.555 -1.163 -13.266 1.00 84.44 196 SER A CA 1
ATOM 1586 C C . SER A 1 196 ? 6.576 -2.122 -12.657 1.00 84.44 196 SER A C 1
ATOM 1588 O O . SER A 1 196 ? 6.671 -2.268 -11.431 1.00 84.44 196 SER A O 1
ATOM 1590 N N . ILE A 1 197 ? 7.336 -2.798 -13.516 1.00 81.50 197 ILE A N 1
ATOM 1591 C CA . ILE A 1 197 ? 8.474 -3.635 -13.135 1.00 81.50 197 ILE A CA 1
ATOM 1592 C C . ILE A 1 197 ? 9.679 -3.156 -13.936 1.00 81.50 197 ILE A C 1
ATOM 1594 O O . ILE A 1 197 ? 9.603 -3.002 -15.148 1.00 81.50 197 ILE A O 1
ATOM 1598 N N . GLY A 1 198 ? 10.813 -2.978 -13.260 1.00 73.50 198 GLY A N 1
ATOM 1599 C CA . GLY A 1 198 ? 12.096 -2.693 -13.911 1.00 73.50 198 GLY A CA 1
ATOM 1600 C C . GLY A 1 198 ? 12.707 -1.351 -13.529 1.00 73.50 198 GLY A C 1
ATOM 1601 O O . GLY A 1 198 ? 13.926 -1.235 -13.530 1.00 73.50 198 GLY A O 1
ATOM 1602 N N . GLU A 1 199 ? 11.903 -0.384 -13.087 1.00 75.56 199 GLU A N 1
ATOM 1603 C CA . GLU A 1 199 ? 12.422 0.913 -12.628 1.00 75.56 199 GLU A CA 1
ATOM 1604 C C . GLU A 1 199 ? 13.213 0.797 -11.320 1.00 75.56 199 GLU A C 1
ATOM 1606 O O . GLU A 1 199 ? 14.221 1.472 -11.117 1.00 75.56 199 GLU A O 1
ATOM 1611 N N . ASN A 1 200 ? 12.768 -0.085 -10.420 1.00 82.81 200 ASN A N 1
ATOM 1612 C CA . ASN A 1 200 ? 13.384 -0.272 -9.116 1.00 82.81 200 ASN A CA 1
ATOM 1613 C C . ASN A 1 200 ? 13.833 -1.722 -8.915 1.00 82.81 200 ASN A C 1
ATOM 1615 O O . ASN A 1 200 ? 13.026 -2.658 -8.920 1.00 82.81 200 ASN A O 1
ATOM 1619 N N . GLN A 1 201 ? 15.133 -1.902 -8.663 1.00 87.19 201 GLN A N 1
ATOM 1620 C CA . GLN A 1 201 ? 15.733 -3.214 -8.413 1.00 87.19 201 GLN A CA 1
ATOM 1621 C C . GLN A 1 201 ? 15.105 -3.936 -7.210 1.00 87.19 201 GLN A C 1
ATOM 1623 O O . GLN A 1 201 ? 15.023 -5.166 -7.214 1.00 87.19 201 GLN A O 1
ATOM 1628 N N . CYS A 1 202 ? 14.628 -3.204 -6.196 1.00 90.75 202 CYS A N 1
ATOM 1629 C CA . CYS A 1 202 ? 13.956 -3.801 -5.039 1.00 90.75 202 CYS A CA 1
ATOM 1630 C C . CYS A 1 202 ? 12.605 -4.402 -5.435 1.00 90.75 202 CYS A C 1
ATOM 1632 O O . CYS A 1 202 ? 12.318 -5.544 -5.080 1.00 90.75 202 CYS A O 1
ATOM 1634 N N . THR A 1 203 ? 11.809 -3.669 -6.213 1.00 91.00 203 THR A N 1
ATOM 1635 C CA . THR A 1 203 ? 10.501 -4.120 -6.705 1.00 91.00 203 THR A CA 1
ATOM 1636 C C . THR A 1 203 ? 10.652 -5.318 -7.639 1.00 91.00 203 THR A C 1
ATOM 1638 O O . THR A 1 203 ? 9.964 -6.322 -7.470 1.00 91.00 203 THR A O 1
ATOM 1641 N N . ALA A 1 204 ? 11.631 -5.282 -8.550 1.00 92.31 204 ALA A N 1
ATOM 1642 C CA . ALA A 1 204 ? 11.950 -6.413 -9.424 1.00 92.31 204 ALA A CA 1
ATOM 1643 C C . ALA A 1 204 ? 12.418 -7.654 -8.637 1.00 92.31 204 ALA A C 1
ATOM 1645 O O . ALA A 1 204 ? 12.068 -8.788 -8.971 1.00 92.31 204 ALA A O 1
ATOM 1646 N N . ALA A 1 205 ? 13.195 -7.467 -7.564 1.00 92.88 205 ALA A N 1
ATOM 1647 C CA . ALA A 1 205 ? 13.589 -8.562 -6.682 1.00 92.88 205 ALA A CA 1
ATOM 1648 C C . ALA A 1 205 ? 12.384 -9.174 -5.952 1.00 92.88 205 ALA A C 1
ATOM 1650 O O . ALA A 1 205 ? 12.289 -10.398 -5.877 1.00 92.88 205 ALA A O 1
ATOM 1651 N N . VAL A 1 206 ? 11.453 -8.349 -5.462 1.00 94.69 206 VAL A N 1
ATOM 1652 C CA . VAL A 1 206 ? 10.215 -8.825 -4.829 1.00 94.69 206 VAL A CA 1
ATOM 1653 C C . VAL A 1 206 ? 9.321 -9.558 -5.825 1.00 94.69 206 VAL A C 1
ATOM 1655 O O . VAL A 1 206 ? 8.821 -10.625 -5.484 1.00 94.69 206 VAL A O 1
ATOM 1658 N N . TYR A 1 207 ? 9.186 -9.063 -7.056 1.00 95.06 207 TYR A N 1
ATOM 1659 C CA . TYR A 1 207 ? 8.441 -9.748 -8.114 1.00 95.06 207 TYR A CA 1
ATOM 1660 C C . TYR A 1 207 ? 8.997 -11.152 -8.391 1.00 95.06 207 TYR A C 1
ATOM 1662 O O . TYR A 1 207 ? 8.274 -12.141 -8.281 1.00 95.06 207 TYR A O 1
ATOM 1670 N N . ARG A 1 208 ? 10.309 -11.271 -8.650 1.00 94.19 208 ARG A N 1
ATOM 1671 C CA . ARG A 1 208 ? 10.961 -12.578 -8.874 1.00 94.19 208 ARG A CA 1
ATOM 1672 C C . ARG A 1 208 ? 10.775 -13.520 -7.688 1.00 94.19 208 ARG A C 1
ATOM 1674 O O . ARG A 1 208 ? 10.519 -14.706 -7.869 1.00 94.19 208 ARG A O 1
ATOM 1681 N N . LYS A 1 209 ? 10.885 -12.980 -6.472 1.00 93.56 209 LYS A N 1
ATOM 1682 C CA . LYS A 1 209 ? 10.680 -13.724 -5.231 1.00 93.56 209 LYS A CA 1
ATOM 1683 C C . LYS A 1 209 ? 9.239 -14.237 -5.119 1.00 93.56 209 LYS A C 1
ATOM 1685 O O . LYS A 1 209 ? 9.038 -15.397 -4.783 1.00 93.56 209 LYS A O 1
ATOM 1690 N N . ALA A 1 210 ? 8.253 -13.396 -5.416 1.00 94.12 210 ALA A N 1
ATOM 1691 C CA . ALA A 1 210 ? 6.838 -13.751 -5.373 1.00 94.12 210 ALA A CA 1
ATOM 1692 C C . ALA A 1 210 ? 6.496 -14.867 -6.365 1.00 94.12 210 ALA A C 1
ATOM 1694 O O . ALA A 1 210 ? 5.872 -15.847 -5.969 1.00 94.12 210 ALA A O 1
ATOM 1695 N N . MET A 1 211 ? 7.003 -14.769 -7.598 1.00 94.19 211 MET A N 1
ATOM 1696 C CA . MET A 1 211 ? 6.852 -15.814 -8.615 1.00 94.19 211 MET A CA 1
ATOM 1697 C C . MET A 1 211 ? 7.480 -17.141 -8.171 1.00 94.19 211 MET A C 1
ATOM 1699 O O . MET A 1 211 ? 6.854 -18.188 -8.297 1.00 94.19 211 MET A O 1
ATOM 1703 N N . ALA A 1 212 ? 8.686 -17.103 -7.592 1.00 92.81 212 ALA A N 1
ATOM 1704 C CA . ALA A 1 212 ? 9.374 -18.304 -7.114 1.00 92.81 212 ALA A CA 1
ATOM 1705 C C . ALA A 1 212 ? 8.648 -19.001 -5.948 1.00 92.81 212 ALA A C 1
ATOM 1707 O O . ALA A 1 212 ? 8.688 -20.224 -5.852 1.00 92.81 212 ALA A O 1
ATOM 1708 N N . TYR A 1 213 ? 7.982 -18.241 -5.073 1.00 89.62 213 TYR A N 1
ATOM 1709 C CA . TYR A 1 213 ? 7.220 -18.786 -3.941 1.00 89.62 213 TYR A CA 1
ATOM 1710 C C . TYR A 1 213 ? 5.735 -19.024 -4.244 1.00 89.62 213 TYR A C 1
ATOM 1712 O O . TYR A 1 213 ? 4.994 -19.399 -3.341 1.00 89.62 213 TYR A O 1
ATOM 1720 N N . GLY A 1 214 ? 5.280 -18.800 -5.481 1.00 91.62 214 GLY A N 1
ATOM 1721 C CA . GLY A 1 214 ? 3.875 -18.984 -5.853 1.00 91.62 214 GLY A CA 1
ATOM 1722 C C . GLY A 1 214 ? 2.913 -18.012 -5.162 1.00 91.62 214 GLY A C 1
ATOM 1723 O O . GLY A 1 214 ? 1.738 -18.329 -4.992 1.00 91.62 214 GLY A O 1
ATOM 1724 N N . ILE A 1 215 ? 3.390 -16.834 -4.748 1.00 92.75 215 ILE A N 1
ATOM 1725 C CA . ILE A 1 215 ? 2.516 -15.773 -4.237 1.00 92.75 215 ILE A CA 1
ATOM 1726 C C . ILE A 1 215 ? 1.721 -15.223 -5.431 1.00 92.75 215 ILE A C 1
ATOM 1728 O O . ILE A 1 215 ? 2.347 -14.879 -6.431 1.00 92.75 215 ILE A O 1
ATOM 1732 N N . PRO A 1 216 ? 0.384 -15.098 -5.358 1.00 96.31 216 PRO A N 1
ATOM 1733 C CA . PRO A 1 216 ? -0.411 -14.512 -6.433 1.00 96.31 216 PRO A CA 1
ATOM 1734 C C . PRO A 1 216 ? 0.075 -13.108 -6.812 1.00 96.31 216 PRO A C 1
ATOM 1736 O O . PRO A 1 216 ? 0.161 -12.222 -5.955 1.00 96.31 216 PRO A O 1
ATOM 1739 N N . VAL A 1 217 ? 0.365 -12.902 -8.099 1.00 96.38 217 VAL A N 1
ATOM 1740 C CA . VAL A 1 217 ? 0.815 -11.619 -8.647 1.00 96.38 217 VAL A CA 1
ATOM 1741 C C . VAL A 1 217 ? -0.083 -11.187 -9.804 1.00 96.38 217 VAL A C 1
ATOM 1743 O O . VAL A 1 217 ? -0.327 -11.970 -10.717 1.00 96.38 217 VAL A O 1
ATOM 1746 N N . ALA A 1 218 ? -0.527 -9.930 -9.788 1.00 95.12 218 ALA A N 1
ATOM 1747 C CA . ALA A 1 218 ? -1.097 -9.247 -10.945 1.00 95.12 218 ALA A CA 1
ATOM 1748 C C . ALA A 1 218 ? -0.102 -8.201 -11.465 1.00 95.12 218 ALA A C 1
ATOM 1750 O O . ALA A 1 218 ? 0.413 -7.387 -10.693 1.00 95.12 218 ALA A O 1
ATOM 1751 N N . LEU A 1 219 ? 0.168 -8.233 -12.767 1.00 91.56 219 LEU A N 1
ATOM 1752 C CA . LEU A 1 219 ? 1.030 -7.280 -13.454 1.00 91.56 219 LEU A CA 1
ATOM 1753 C C . LEU A 1 219 ? 0.190 -6.454 -14.428 1.00 91.56 219 LEU A C 1
ATOM 1755 O O . LEU A 1 219 ? -0.519 -7.019 -15.256 1.00 91.56 219 LEU A O 1
ATOM 1759 N N . HIS A 1 220 ? 0.298 -5.136 -14.316 1.00 85.12 220 HIS A N 1
ATOM 1760 C CA . HIS A 1 220 ? -0.264 -4.156 -15.236 1.00 85.12 220 HIS A CA 1
ATOM 1761 C C . HIS A 1 220 ? 0.907 -3.433 -15.915 1.00 85.12 220 HIS A C 1
ATOM 1763 O O . HIS A 1 220 ? 1.807 -2.952 -15.221 1.00 85.12 220 HIS A O 1
ATOM 1769 N N . SER A 1 221 ? 0.928 -3.421 -17.249 1.00 69.12 221 SER A N 1
ATOM 1770 C CA . SER A 1 221 ? 2.017 -2.897 -18.092 1.00 69.12 221 SER A CA 1
ATOM 1771 C C . SER A 1 221 ? 1.479 -2.125 -19.281 1.00 69.12 221 SER A C 1
ATOM 1773 O O . SER A 1 221 ? 0.518 -2.660 -19.877 1.00 69.12 221 SER A O 1
#